Protein AF-A0A7C5B789-F1 (afdb_monomer_lite)

Structure (mmCIF, N/CA/C/O backbone):
data_AF-A0A7C5B789-F1
#
_entry.id   AF-A0A7C5B789-F1
#
loop_
_atom_site.group_PDB
_atom_site.id
_atom_site.type_symbol
_atom_site.label_atom_id
_atom_site.label_alt_id
_atom_site.label_comp_id
_atom_site.label_asym_id
_atom_site.label_entity_id
_atom_site.label_seq_id
_atom_site.pdbx_PDB_ins_code
_atom_site.Cartn_x
_atom_site.Cartn_y
_atom_site.Cartn_z
_atom_site.occupancy
_atom_site.B_iso_or_equiv
_atom_site.auth_seq_id
_atom_site.auth_comp_id
_atom_site.auth_asym_id
_atom_site.auth_atom_id
_atom_site.pdbx_PDB_model_num
ATOM 1 N N . MET A 1 1 ? 22.921 -11.772 -3.053 1.00 61.38 1 MET A N 1
ATOM 2 C CA . MET A 1 1 ? 23.051 -10.801 -4.168 1.00 61.38 1 MET A CA 1
ATOM 3 C C . MET A 1 1 ? 21.713 -10.535 -4.864 1.00 61.38 1 MET A C 1
ATOM 5 O O . MET A 1 1 ? 21.319 -9.379 -4.928 1.00 61.38 1 MET A O 1
ATOM 9 N N . LEU A 1 2 ? 20.979 -11.563 -5.318 1.00 68.38 2 LEU A N 1
ATOM 10 C CA . LEU A 1 2 ? 19.676 -11.411 -5.995 1.00 68.38 2 LEU A CA 1
ATOM 11 C C . LEU A 1 2 ? 18.619 -10.665 -5.156 1.00 68.38 2 LEU A C 1
ATOM 13 O O . LEU A 1 2 ? 17.974 -9.749 -5.650 1.00 68.38 2 LEU A O 1
ATOM 17 N N . GLN A 1 3 ? 18.508 -10.979 -3.865 1.00 65.50 3 GLN A N 1
ATOM 18 C CA . GLN A 1 3 ? 17.549 -10.330 -2.965 1.00 65.50 3 GLN A CA 1
ATOM 19 C C . GLN A 1 3 ? 17.732 -8.806 -2.851 1.00 65.50 3 GLN A C 1
ATOM 21 O O . GLN A 1 3 ? 16.767 -8.057 -2.962 1.00 65.50 3 GLN A O 1
ATOM 26 N N . MET A 1 4 ? 18.972 -8.330 -2.688 1.00 65.81 4 MET A N 1
ATOM 27 C CA . MET A 1 4 ? 19.265 -6.890 -2.650 1.00 65.81 4 MET A CA 1
ATOM 28 C C . MET A 1 4 ? 18.907 -6.201 -3.972 1.00 65.81 4 MET A C 1
ATOM 30 O O . MET A 1 4 ? 18.498 -5.042 -3.978 1.00 65.81 4 MET A O 1
ATOM 34 N N . ARG A 1 5 ? 19.041 -6.915 -5.097 1.00 74.00 5 ARG A N 1
ATOM 35 C CA . ARG A 1 5 ? 18.631 -6.412 -6.413 1.00 74.00 5 ARG A CA 1
ATOM 36 C C . ARG A 1 5 ? 17.110 -6.310 -6.515 1.00 74.00 5 ARG A C 1
ATOM 38 O O . ARG A 1 5 ? 16.633 -5.273 -6.957 1.00 74.00 5 ARG A O 1
ATOM 45 N N . LYS A 1 6 ? 16.364 -7.313 -6.033 1.00 74.94 6 LYS A N 1
ATOM 46 C CA . LYS A 1 6 ? 14.891 -7.287 -5.964 1.00 74.94 6 LYS A CA 1
ATOM 47 C C . LYS A 1 6 ? 14.375 -6.120 -5.102 1.00 74.94 6 LYS A C 1
ATOM 49 O O . LYS A 1 6 ? 13.518 -5.365 -5.543 1.00 74.94 6 LYS A O 1
ATOM 54 N N . GLU A 1 7 ? 14.945 -5.899 -3.915 1.00 76.50 7 GLU A N 1
ATOM 55 C CA . GLU A 1 7 ? 14.575 -4.762 -3.049 1.00 76.50 7 GLU A CA 1
ATOM 56 C C . GLU A 1 7 ? 14.897 -3.398 -3.682 1.00 76.50 7 GLU A C 1
ATOM 58 O O . GLU A 1 7 ? 14.132 -2.443 -3.545 1.00 76.50 7 GLU A O 1
ATOM 63 N N . SER A 1 8 ? 16.037 -3.298 -4.369 1.00 81.62 8 SER A N 1
ATOM 64 C CA . SER A 1 8 ? 16.441 -2.083 -5.081 1.00 81.62 8 SER A CA 1
ATOM 65 C C . SER A 1 8 ? 15.519 -1.792 -6.265 1.00 81.62 8 SER A C 1
ATOM 67 O O . SER A 1 8 ? 15.069 -0.658 -6.412 1.00 81.62 8 SER A O 1
ATOM 69 N N . LEU A 1 9 ? 15.178 -2.818 -7.054 1.00 80.69 9 LEU A N 1
ATOM 70 C CA . LEU A 1 9 ? 14.227 -2.706 -8.158 1.00 80.69 9 LEU A CA 1
ATOM 71 C C . LEU A 1 9 ? 12.847 -2.286 -7.651 1.00 80.69 9 LEU A C 1
ATOM 73 O O . LEU A 1 9 ? 12.239 -1.393 -8.222 1.00 80.69 9 LEU A O 1
ATOM 77 N N . LEU A 1 10 ? 12.376 -2.864 -6.546 1.00 82.50 10 LEU A N 1
ATOM 78 C CA . LEU A 1 10 ? 11.085 -2.497 -5.975 1.00 82.50 10 LEU A CA 1
ATOM 79 C C . LEU A 1 10 ? 11.027 -1.017 -5.576 1.00 82.50 10 LEU A C 1
ATOM 81 O O . LEU A 1 10 ? 10.028 -0.350 -5.826 1.00 82.50 10 LEU A O 1
ATOM 85 N N . LYS A 1 11 ? 12.101 -0.482 -4.983 1.00 83.94 11 LYS A N 1
ATOM 86 C CA . LYS A 1 11 ? 12.193 0.957 -4.691 1.00 83.94 11 LYS A CA 1
ATOM 87 C C . LYS A 1 11 ? 12.130 1.799 -5.963 1.00 83.94 11 LYS A C 1
ATOM 89 O O . LYS A 1 11 ? 11.460 2.825 -5.952 1.00 83.94 11 LYS A O 1
ATOM 94 N N . ASP A 1 12 ? 12.789 1.364 -7.036 1.00 83.88 12 ASP A N 1
ATOM 95 C CA . ASP A 1 12 ? 12.751 2.069 -8.321 1.00 83.88 12 ASP A CA 1
ATOM 96 C C . ASP A 1 12 ? 11.348 2.031 -8.950 1.00 83.88 12 ASP A C 1
ATOM 98 O O . ASP A 1 12 ? 10.879 3.061 -9.423 1.00 83.88 12 ASP A O 1
ATOM 102 N N . VAL A 1 13 ? 10.658 0.884 -8.916 1.00 84.00 13 VAL A N 1
ATOM 103 C CA . VAL A 1 13 ? 9.277 0.733 -9.419 1.00 84.00 13 VAL A CA 1
ATOM 104 C C . VAL A 1 13 ? 8.331 1.672 -8.676 1.00 84.00 13 VAL A C 1
ATOM 106 O O . VAL A 1 13 ? 7.568 2.406 -9.299 1.00 84.00 13 VAL A O 1
ATOM 109 N N . ILE A 1 14 ? 8.421 1.696 -7.345 1.00 86.19 14 ILE A N 1
ATOM 110 C CA . ILE A 1 14 ? 7.603 2.564 -6.495 1.00 86.19 14 ILE A CA 1
ATOM 111 C C . ILE A 1 14 ? 7.894 4.045 -6.775 1.00 86.19 14 ILE A C 1
ATOM 113 O O . ILE A 1 14 ? 6.956 4.828 -6.925 1.00 86.19 14 ILE A O 1
ATOM 117 N N . ASP A 1 15 ? 9.169 4.439 -6.867 1.00 87.12 15 ASP A N 1
ATOM 118 C CA . ASP A 1 15 ? 9.571 5.814 -7.201 1.00 87.12 15 ASP A CA 1
ATOM 119 C C . ASP A 1 15 ? 9.023 6.247 -8.566 1.00 87.12 15 ASP A C 1
ATOM 121 O O . ASP A 1 15 ? 8.396 7.300 -8.666 1.00 87.12 15 ASP A O 1
ATOM 125 N N . VAL A 1 16 ? 9.198 5.420 -9.603 1.00 85.38 16 VAL A N 1
ATOM 126 C CA . VAL A 1 16 ? 8.694 5.713 -10.952 1.00 85.38 16 VAL A CA 1
ATOM 127 C C . VAL A 1 16 ? 7.171 5.817 -10.956 1.00 85.38 16 VAL A C 1
ATOM 129 O O . VAL A 1 16 ? 6.640 6.792 -11.481 1.00 85.38 16 VAL A O 1
ATOM 132 N N . CYS A 1 17 ? 6.467 4.885 -10.309 1.00 84.38 17 CYS A N 1
ATOM 133 C CA . CYS A 1 17 ? 5.011 4.932 -10.191 1.00 84.38 17 CYS A CA 1
ATOM 134 C C . CYS A 1 17 ? 4.535 6.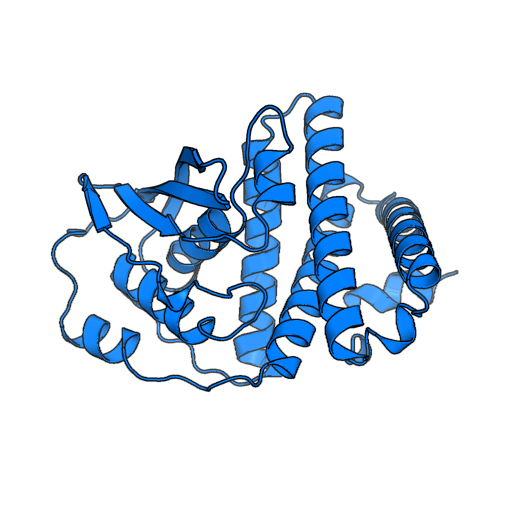233 -9.524 1.00 84.38 17 CYS A C 1
ATOM 136 O O . CYS A 1 17 ? 3.626 6.891 -10.026 1.00 84.38 17 CYS A O 1
ATOM 138 N N . CYS A 1 18 ? 5.158 6.637 -8.413 1.00 86.75 18 CYS A N 1
ATOM 139 C CA . CYS A 1 18 ? 4.774 7.860 -7.708 1.00 86.75 18 CYS A CA 1
ATOM 140 C C . CYS A 1 18 ? 5.083 9.117 -8.536 1.00 86.75 18 CYS A C 1
ATOM 142 O O . CYS A 1 18 ? 4.282 10.048 -8.553 1.00 86.75 18 CYS A O 1
ATOM 144 N N . ARG A 1 19 ? 6.218 9.163 -9.245 1.00 87.00 19 ARG A N 1
ATOM 145 C CA . ARG A 1 19 ? 6.560 10.290 -10.131 1.00 87.00 19 ARG A CA 1
ATOM 146 C C . ARG A 1 19 ? 5.566 10.436 -11.278 1.00 87.00 19 ARG A C 1
ATOM 148 O O . ARG A 1 19 ? 5.053 11.532 -11.461 1.00 87.00 19 ARG A O 1
ATOM 155 N N . LEU A 1 20 ? 5.227 9.340 -11.961 1.00 84.38 20 LEU A N 1
ATOM 156 C CA . LEU A 1 20 ? 4.228 9.343 -13.036 1.00 84.38 20 LEU A CA 1
ATOM 157 C C . LEU A 1 20 ? 2.884 9.894 -12.548 1.00 84.38 20 LEU A C 1
ATOM 159 O O . LEU A 1 20 ? 2.325 10.791 -13.167 1.00 84.38 20 LEU A O 1
ATOM 163 N N . LEU A 1 21 ? 2.396 9.428 -11.395 1.00 84.25 21 LEU A N 1
ATOM 164 C CA . LEU A 1 21 ? 1.138 9.920 -10.821 1.00 84.25 21 LEU A CA 1
ATOM 165 C C . LEU A 1 21 ? 1.181 11.414 -10.483 1.00 84.25 21 LEU A C 1
ATOM 167 O O . LEU A 1 21 ? 0.177 12.103 -10.645 1.00 84.25 21 LEU A O 1
ATOM 171 N N . ASN A 1 22 ? 2.320 11.923 -10.005 1.00 84.81 22 ASN A N 1
ATOM 172 C CA . ASN A 1 22 ? 2.492 13.354 -9.749 1.00 84.81 22 ASN A CA 1
ATOM 173 C C . ASN A 1 22 ? 2.512 14.164 -11.053 1.00 84.81 22 ASN A C 1
ATOM 175 O O . ASN A 1 22 ? 1.800 15.159 -11.154 1.00 84.81 22 ASN A O 1
ATOM 179 N N . GLU A 1 23 ? 3.291 13.735 -12.046 1.00 86.75 23 GLU A N 1
ATOM 180 C CA . GLU A 1 23 ? 3.377 14.401 -13.349 1.00 86.75 23 GLU A CA 1
ATOM 181 C C . GLU A 1 23 ? 2.011 14.467 -14.034 1.00 86.75 23 GLU A C 1
ATOM 183 O O . GLU A 1 23 ? 1.624 15.504 -14.566 1.00 86.75 23 GLU A O 1
ATOM 188 N N . GLU A 1 24 ? 1.245 13.384 -13.976 1.00 84.38 24 GLU A N 1
ATOM 189 C CA . GLU A 1 24 ? -0.090 13.335 -14.560 1.00 84.38 24 GLU A CA 1
ATOM 190 C C . GLU A 1 24 ? -1.119 14.127 -13.762 1.00 84.38 24 GLU A C 1
ATOM 192 O O . GLU A 1 24 ? -1.949 14.806 -14.361 1.00 84.38 24 GLU A O 1
ATOM 197 N N . ALA A 1 25 ? -1.038 14.139 -12.426 1.00 83.56 25 ALA A N 1
ATOM 198 C CA . ALA A 1 25 ? -1.869 15.032 -11.619 1.00 83.56 25 ALA A CA 1
ATOM 199 C C . ALA A 1 25 ? -1.682 16.498 -12.035 1.00 83.56 25 ALA A C 1
ATOM 201 O O . ALA A 1 25 ? -2.661 17.236 -12.159 1.00 83.56 25 ALA A O 1
ATOM 202 N N . MET A 1 26 ? -0.432 16.896 -12.294 1.00 85.56 26 MET A N 1
ATOM 203 C CA . MET A 1 26 ? -0.094 18.237 -12.769 1.00 85.56 26 MET A CA 1
ATOM 204 C C . MET A 1 26 ? -0.613 18.492 -14.188 1.00 85.56 26 MET A C 1
ATOM 206 O O . MET A 1 26 ? -1.242 19.521 -14.418 1.00 85.56 26 MET A O 1
ATOM 210 N N . LYS A 1 27 ? -0.392 17.567 -15.134 1.00 86.00 27 LYS A N 1
ATOM 211 C CA . LYS A 1 27 ? -0.852 17.713 -16.530 1.00 86.00 27 LYS A CA 1
ATOM 212 C C . LYS A 1 27 ? -2.372 17.793 -16.641 1.00 86.00 27 LYS A C 1
ATOM 214 O O . LYS A 1 27 ? -2.888 18.613 -17.393 1.00 86.00 27 LYS A O 1
ATOM 219 N N . LEU A 1 28 ? -3.078 16.940 -15.902 1.00 78.50 28 LEU A N 1
ATOM 220 C CA . LEU A 1 28 ? -4.537 16.854 -15.924 1.00 78.50 28 LEU A CA 1
ATOM 221 C C . LEU A 1 28 ? -5.204 17.918 -15.039 1.00 78.50 28 LEU A C 1
ATOM 223 O O . LEU A 1 28 ? -6.427 18.034 -15.057 1.00 78.50 28 LEU A O 1
ATOM 227 N N . ASN A 1 29 ? -4.424 18.683 -14.264 1.00 81.81 29 ASN A N 1
ATOM 228 C CA . ASN A 1 29 ? -4.914 19.638 -13.270 1.00 81.81 29 ASN A CA 1
ATOM 229 C C . ASN A 1 29 ? -5.966 19.021 -12.322 1.00 81.81 29 ASN A C 1
ATOM 231 O O . ASN A 1 29 ? -6.979 19.636 -11.985 1.00 81.81 29 ASN A O 1
ATOM 235 N N . VAL A 1 30 ? -5.741 17.770 -11.918 1.00 81.50 30 VAL A N 1
ATOM 236 C CA . VAL A 1 30 ? -6.627 17.035 -11.007 1.00 81.50 30 VAL A CA 1
ATOM 237 C C . VAL A 1 30 ? -6.041 17.001 -9.607 1.00 81.50 30 VAL A C 1
ATOM 239 O O . VAL A 1 30 ? -4.827 17.095 -9.410 1.00 81.50 30 VAL A O 1
ATOM 242 N N . ASN A 1 31 ? -6.906 16.813 -8.607 1.00 79.62 31 ASN A N 1
ATOM 243 C CA . ASN A 1 31 ? -6.427 16.589 -7.254 1.00 79.62 31 ASN A CA 1
ATOM 244 C C . ASN A 1 31 ? -5.602 15.298 -7.225 1.00 79.62 31 ASN A C 1
ATOM 246 O O . ASN A 1 31 ? -6.111 14.189 -7.385 1.00 79.62 31 ASN A O 1
ATOM 250 N N . ARG A 1 32 ? -4.308 15.471 -6.992 1.00 81.31 32 ARG A N 1
ATOM 251 C CA . ARG A 1 32 ? -3.330 14.401 -6.923 1.00 81.31 32 ARG A CA 1
ATOM 252 C C . ARG A 1 32 ? -3.711 13.287 -5.944 1.00 81.31 32 ARG A C 1
ATOM 254 O O . ARG A 1 32 ? -3.411 12.123 -6.216 1.00 81.31 32 ARG A O 1
ATOM 261 N N . ASP A 1 33 ? -4.355 13.621 -4.831 1.00 78.94 33 ASP A N 1
ATOM 262 C CA . ASP A 1 33 ? -4.749 12.628 -3.833 1.00 78.94 33 ASP A CA 1
ATOM 263 C C . ASP A 1 33 ? -5.799 11.669 -4.396 1.00 78.94 33 ASP A C 1
ATOM 265 O O . ASP A 1 33 ? -5.772 10.494 -4.058 1.00 78.94 33 ASP A O 1
ATOM 269 N N . ILE A 1 34 ? -6.645 12.110 -5.336 1.00 80.81 34 ILE A N 1
ATOM 270 C CA . ILE A 1 34 ? -7.593 11.232 -6.041 1.00 80.81 34 ILE A CA 1
ATOM 271 C C . ILE A 1 34 ? -6.836 10.195 -6.875 1.00 80.81 34 ILE A C 1
ATOM 273 O O . ILE A 1 34 ? -7.147 9.006 -6.802 1.00 80.81 34 ILE A O 1
ATOM 277 N N . LEU A 1 35 ? -5.816 10.623 -7.630 1.00 81.50 35 LEU A N 1
ATOM 278 C CA . LEU A 1 35 ? -5.004 9.715 -8.447 1.00 81.50 35 LEU A CA 1
ATOM 279 C C . LEU A 1 35 ? -4.212 8.727 -7.586 1.00 81.50 35 LEU A C 1
ATOM 281 O O . LEU A 1 35 ? -4.199 7.533 -7.880 1.00 81.50 35 LEU A O 1
ATOM 285 N N . HIS A 1 36 ? -3.595 9.193 -6.497 1.00 83.44 36 HIS A N 1
ATOM 286 C CA . HIS A 1 36 ? -2.873 8.309 -5.581 1.00 83.44 36 HIS A CA 1
ATOM 287 C C . HIS A 1 36 ? -3.828 7.353 -4.875 1.00 83.44 36 HIS A C 1
ATOM 289 O O . HIS A 1 36 ? -3.549 6.160 -4.830 1.00 83.44 36 HIS A O 1
ATOM 295 N N . LYS A 1 37 ? -4.980 7.840 -4.400 1.00 83.12 37 LYS A N 1
ATOM 296 C CA . LYS A 1 37 ? -6.032 7.007 -3.816 1.00 83.12 37 LYS A CA 1
ATOM 297 C C . LYS A 1 37 ? -6.414 5.895 -4.803 1.00 83.12 37 LYS A C 1
ATOM 299 O O . LYS A 1 37 ? -6.245 4.725 -4.468 1.00 83.12 37 LYS A O 1
ATOM 304 N N . GLY A 1 38 ? -6.808 6.226 -6.033 1.00 82.69 38 GLY A N 1
ATOM 305 C CA . GLY A 1 38 ? -7.162 5.232 -7.055 1.00 82.69 38 GLY A CA 1
ATOM 306 C C . GLY A 1 38 ? -6.046 4.219 -7.349 1.00 82.69 38 GLY A C 1
ATOM 307 O O . GLY A 1 38 ? -6.292 3.016 -7.354 1.00 82.69 38 GLY A O 1
ATOM 308 N N . CYS A 1 39 ? -4.807 4.692 -7.510 1.00 83.81 39 CYS A N 1
ATOM 309 C CA . CYS A 1 39 ? -3.618 3.852 -7.688 1.00 83.81 39 CYS A CA 1
ATOM 310 C C . CYS A 1 39 ? -3.437 2.847 -6.543 1.00 83.81 39 CYS A C 1
ATOM 312 O O . CYS A 1 39 ? -3.387 1.635 -6.761 1.00 83.81 39 CYS A O 1
ATOM 314 N N . PHE A 1 40 ? -3.359 3.348 -5.309 1.00 87.25 40 PHE A N 1
ATOM 315 C CA . PHE A 1 40 ? -3.084 2.516 -4.146 1.00 87.25 40 PHE A CA 1
ATOM 316 C C . PHE A 1 40 ? -4.218 1.535 -3.860 1.00 87.25 40 PHE A C 1
ATOM 318 O O . PHE A 1 40 ? -3.961 0.470 -3.303 1.00 87.25 40 PHE A O 1
ATOM 325 N N . TYR A 1 41 ? -5.444 1.852 -4.280 1.00 86.25 41 TYR A N 1
ATOM 326 C CA . TYR A 1 41 ? -6.562 0.923 -4.196 1.00 86.25 41 TYR A CA 1
ATOM 327 C C . TYR A 1 41 ? -6.366 -0.284 -5.117 1.00 86.25 41 TYR A C 1
ATOM 329 O O . TYR A 1 41 ? -6.550 -1.423 -4.692 1.00 86.25 41 TYR A O 1
ATOM 337 N N . GLU A 1 42 ? -5.944 -0.061 -6.365 1.00 83.69 42 GLU A N 1
ATOM 338 C CA . GLU A 1 42 ? -5.676 -1.154 -7.307 1.00 83.69 42 GLU A CA 1
ATOM 339 C C . GLU A 1 42 ? -4.466 -1.999 -6.892 1.00 83.69 42 GLU A C 1
ATOM 341 O O . GLU A 1 42 ? -4.500 -3.222 -7.037 1.00 83.69 42 GLU A O 1
ATOM 346 N N . ILE A 1 43 ? -3.442 -1.371 -6.303 1.00 85.44 43 ILE A N 1
ATOM 347 C CA . ILE A 1 43 ? -2.316 -2.067 -5.660 1.00 85.44 43 ILE A CA 1
ATOM 348 C C . ILE A 1 43 ? -2.827 -2.939 -4.506 1.00 85.44 43 ILE A C 1
ATOM 350 O O . ILE A 1 43 ? -2.532 -4.130 -4.470 1.00 85.44 43 ILE A O 1
ATOM 354 N N . ALA A 1 44 ? -3.637 -2.394 -3.593 1.00 85.31 44 ALA A N 1
ATOM 355 C CA . ALA A 1 44 ? -4.164 -3.147 -2.453 1.00 85.31 44 ALA A CA 1
ATOM 356 C C . ALA A 1 44 ? -5.050 -4.329 -2.891 1.00 85.31 44 ALA A C 1
ATOM 358 O O . ALA A 1 44 ? -4.938 -5.427 -2.346 1.00 85.31 44 ALA A O 1
ATOM 359 N N . LYS A 1 45 ? -5.878 -4.155 -3.930 1.00 82.44 45 LYS A N 1
ATOM 360 C CA . LYS A 1 45 ? -6.646 -5.257 -4.535 1.00 82.44 45 LYS A CA 1
ATOM 361 C C . LYS A 1 45 ? -5.753 -6.342 -5.129 1.00 82.44 45 LYS A C 1
ATOM 363 O O . LYS A 1 45 ? -6.021 -7.521 -4.921 1.00 82.44 45 LYS A O 1
ATOM 368 N N . ALA A 1 46 ? -4.722 -5.958 -5.882 1.00 81.88 46 ALA A N 1
ATOM 369 C CA . ALA A 1 46 ? -3.791 -6.916 -6.472 1.00 81.88 46 ALA A CA 1
ATOM 370 C C . ALA A 1 46 ? -3.031 -7.688 -5.382 1.00 81.88 46 ALA A C 1
ATOM 372 O O . ALA A 1 46 ? -2.872 -8.902 -5.489 1.00 81.88 46 ALA A O 1
ATOM 373 N N . GLU A 1 47 ? -2.637 -7.011 -4.299 1.00 83.31 47 GLU A N 1
ATOM 374 C CA . GLU A 1 47 ? -2.034 -7.645 -3.123 1.00 83.31 47 GLU A CA 1
ATOM 375 C C . GLU A 1 47 ? -2.960 -8.696 -2.521 1.00 83.31 47 GLU A C 1
ATOM 377 O O . GLU A 1 47 ? -2.552 -9.835 -2.294 1.00 83.31 47 GLU A O 1
ATOM 382 N N . MET A 1 48 ? -4.231 -8.343 -2.360 1.00 80.38 48 MET A N 1
ATOM 383 C CA . MET A 1 48 ? -5.249 -9.243 -1.844 1.00 80.38 48 MET A CA 1
ATOM 384 C C . MET A 1 48 ? -5.517 -10.450 -2.721 1.00 80.38 48 MET A C 1
ATOM 386 O O . MET A 1 48 ? -5.650 -11.574 -2.231 1.00 80.38 48 MET A O 1
ATOM 390 N N . GLU A 1 49 ? -5.560 -10.240 -4.026 1.00 79.25 49 GLU A N 1
ATOM 391 C CA . GLU A 1 49 ? -5.727 -11.323 -4.974 1.00 79.25 49 GLU A CA 1
ATOM 392 C C . GLU A 1 49 ? -4.523 -12.274 -4.963 1.00 79.25 49 GLU A C 1
ATOM 394 O O . GLU A 1 49 ? -4.701 -13.491 -5.005 1.00 79.25 49 GLU A O 1
ATOM 399 N N . MET A 1 50 ? -3.301 -11.750 -4.835 1.00 77.19 50 MET A N 1
ATOM 400 C CA . MET A 1 50 ? -2.100 -12.579 -4.717 1.00 77.19 50 MET A CA 1
ATOM 401 C C . MET A 1 50 ? -2.077 -13.377 -3.412 1.00 77.19 50 MET A C 1
ATOM 403 O O . MET A 1 50 ? -1.793 -14.577 -3.433 1.00 77.19 50 MET A O 1
ATOM 407 N N . LEU A 1 51 ? -2.418 -12.750 -2.286 1.00 76.25 51 LEU A N 1
ATOM 408 C CA . LEU A 1 51 ? -2.482 -13.426 -0.991 1.00 76.25 51 LEU A CA 1
ATOM 409 C C . LEU A 1 51 ? -3.504 -14.574 -1.009 1.00 76.25 51 LEU A C 1
ATOM 411 O O . LEU A 1 51 ? -3.171 -15.699 -0.644 1.00 76.25 51 LEU A O 1
ATOM 415 N N . THR A 1 52 ? -4.715 -14.322 -1.503 1.00 76.56 52 THR A N 1
ATOM 416 C CA . THR A 1 52 ? -5.811 -15.306 -1.478 1.00 76.56 52 THR A CA 1
ATOM 417 C C . THR A 1 52 ? -5.696 -16.366 -2.573 1.00 76.56 52 THR A C 1
ATOM 419 O O . THR A 1 52 ? -5.765 -17.556 -2.285 1.00 76.56 52 THR A O 1
ATOM 422 N N . LYS A 1 53 ? -5.497 -15.974 -3.838 1.00 75.00 53 LYS A N 1
ATOM 423 C CA . LYS A 1 53 ? -5.567 -16.906 -4.979 1.00 75.00 53 LYS A CA 1
ATOM 424 C C . LYS A 1 53 ? -4.251 -17.610 -5.281 1.00 75.00 53 LYS A C 1
ATOM 426 O O . LYS A 1 53 ? -4.267 -18.702 -5.842 1.00 75.00 53 LYS A O 1
ATOM 431 N N . VAL A 1 54 ? -3.115 -16.982 -4.971 1.00 71.38 54 VAL A N 1
ATOM 432 C CA . VAL A 1 54 ? -1.794 -17.546 -5.294 1.00 71.38 54 VAL A CA 1
ATOM 433 C C . VAL A 1 54 ? -1.179 -18.210 -4.074 1.00 71.38 54 VAL A C 1
ATOM 435 O O . VAL A 1 54 ? -0.681 -19.329 -4.173 1.00 71.38 54 VAL A O 1
ATOM 438 N N . LEU A 1 55 ? -1.247 -17.541 -2.926 1.00 70.38 55 LEU A N 1
ATOM 439 C CA . LEU A 1 55 ? -0.637 -18.016 -1.686 1.00 70.38 55 LEU A CA 1
ATOM 440 C C . LEU A 1 55 ? -1.626 -18.755 -0.776 1.00 70.38 55 LEU A C 1
ATOM 442 O O . LEU A 1 55 ? -1.219 -19.270 0.260 1.00 70.38 55 LEU A O 1
ATOM 446 N N . SER A 1 56 ? -2.898 -18.867 -1.185 1.00 74.88 56 SER A N 1
ATOM 447 C CA . SER A 1 56 ? -3.954 -19.584 -0.450 1.00 74.88 56 SER A CA 1
ATOM 448 C C . SER A 1 56 ? -4.101 -19.114 1.002 1.00 74.88 56 SER A C 1
ATOM 450 O O . SER A 1 56 ? -4.387 -19.908 1.897 1.00 74.88 56 SER A O 1
ATOM 452 N N . VAL A 1 57 ? -3.864 -17.822 1.248 1.00 78.12 57 VAL A N 1
ATOM 453 C CA . VAL A 1 57 ? -4.052 -17.204 2.560 1.00 78.12 57 VAL A CA 1
ATOM 454 C C . VAL A 1 57 ? -5.544 -16.980 2.777 1.00 78.12 57 VAL A C 1
ATOM 456 O O . VAL A 1 57 ? -6.186 -16.286 1.988 1.00 78.12 57 VAL A O 1
ATOM 459 N N . ASP A 1 58 ? -6.078 -17.545 3.856 1.00 79.50 58 ASP A N 1
ATOM 460 C CA . ASP A 1 58 ? -7.446 -17.282 4.297 1.00 79.50 58 ASP A CA 1
ATOM 461 C C . ASP A 1 58 ? -7.502 -15.949 5.052 1.00 79.50 58 ASP A C 1
ATOM 463 O O . ASP A 1 58 ? -6.785 -15.756 6.041 1.00 79.50 58 ASP A O 1
ATOM 467 N N . ILE A 1 59 ? -8.313 -15.018 4.548 1.00 80.75 59 ILE A N 1
ATOM 468 C CA . ILE A 1 59 ? -8.413 -13.657 5.072 1.00 80.75 59 ILE A CA 1
ATOM 469 C C . ILE A 1 59 ? -9.799 -13.479 5.693 1.00 80.75 59 ILE A C 1
ATOM 471 O O . ILE A 1 59 ? -10.794 -13.449 4.965 1.00 80.75 59 ILE A O 1
ATOM 475 N N . PRO A 1 60 ? -9.884 -13.357 7.028 1.00 83.94 60 PRO A N 1
ATOM 476 C CA . PRO A 1 60 ? -11.148 -13.205 7.721 1.00 83.94 60 PRO A CA 1
ATOM 477 C C . PRO A 1 60 ? -11.764 -11.831 7.442 1.00 83.94 60 PRO A C 1
ATOM 479 O O . PRO A 1 60 ? -11.064 -10.825 7.309 1.00 83.94 60 PRO A O 1
ATOM 482 N N . ALA A 1 61 ? -13.094 -11.795 7.404 1.00 85.88 61 ALA A N 1
ATOM 483 C CA . ALA A 1 61 ? -13.850 -10.553 7.415 1.00 85.88 61 ALA A CA 1
ATOM 484 C C . ALA A 1 61 ? -13.996 -10.061 8.861 1.00 85.88 61 ALA A C 1
ATOM 486 O O . ALA A 1 61 ? -14.532 -10.766 9.716 1.00 85.88 61 ALA A O 1
ATOM 487 N N . PHE A 1 62 ? -13.533 -8.847 9.122 1.00 90.12 62 PHE A N 1
ATOM 488 C CA . PHE A 1 62 ? -13.715 -8.135 10.380 1.00 90.12 62 PHE A CA 1
ATOM 489 C C . PHE A 1 62 ? -14.946 -7.227 10.295 1.00 90.12 62 PHE A C 1
ATOM 491 O O . PHE A 1 62 ? -15.396 -6.839 9.220 1.00 90.12 62 PHE A O 1
ATOM 498 N N . LYS A 1 63 ? -15.490 -6.834 11.438 1.00 90.88 63 LYS A N 1
ATOM 499 C CA . LYS A 1 63 ? -16.425 -5.712 11.551 1.00 90.88 63 LYS A CA 1
ATOM 500 C C . LYS A 1 63 ? -15.654 -4.445 11.909 1.00 90.88 63 LYS A C 1
ATOM 502 O O . LYS A 1 63 ? -15.964 -3.373 11.402 1.00 90.88 63 LYS A O 1
ATOM 507 N N . HIS A 1 64 ? -14.598 -4.555 12.717 1.00 93.50 64 HIS A N 1
ATOM 508 C CA . HIS A 1 64 ? -13.899 -3.398 13.256 1.00 93.50 64 HIS A CA 1
ATOM 509 C C . HIS A 1 64 ? -12.687 -2.954 12.398 1.00 93.50 64 HIS A C 1
ATOM 511 O O . HIS A 1 64 ? -11.749 -3.735 12.198 1.00 93.50 64 HIS A O 1
ATOM 517 N N . PRO A 1 65 ? -12.592 -1.669 11.988 1.00 93.44 65 PRO A N 1
ATOM 518 C CA . PRO A 1 65 ? -11.467 -1.137 11.201 1.00 93.44 65 PRO A CA 1
ATOM 519 C C . PRO A 1 65 ? -10.083 -1.394 11.814 1.00 93.44 65 PRO A C 1
ATOM 521 O O . PRO A 1 65 ? -9.146 -1.810 11.136 1.00 93.44 65 PRO A O 1
ATOM 524 N N . ILE A 1 66 ? -9.935 -1.187 13.126 1.00 91.88 66 ILE A N 1
ATOM 525 C CA . ILE A 1 66 ? -8.661 -1.440 13.821 1.00 91.88 66 ILE A CA 1
ATOM 526 C C . ILE A 1 66 ? -8.263 -2.921 13.790 1.00 91.88 66 ILE A C 1
ATOM 528 O O . ILE A 1 66 ? -7.068 -3.212 13.709 1.00 91.88 66 ILE A O 1
ATOM 532 N N . ALA A 1 67 ? -9.217 -3.854 13.858 1.00 90.75 67 ALA A N 1
ATOM 533 C CA . ALA A 1 67 ? -8.912 -5.279 13.774 1.00 90.75 67 ALA A CA 1
ATOM 534 C C . ALA A 1 67 ? -8.382 -5.633 12.378 1.00 90.75 67 ALA A C 1
ATOM 536 O O . ALA A 1 67 ? -7.321 -6.247 12.278 1.00 90.75 67 ALA A O 1
ATOM 537 N N . ALA A 1 68 ? -9.017 -5.108 11.325 1.00 90.81 68 ALA A N 1
ATOM 538 C CA . ALA A 1 68 ? -8.533 -5.208 9.949 1.00 90.81 68 ALA A CA 1
ATOM 539 C C . ALA A 1 68 ? -7.115 -4.634 9.769 1.00 90.81 68 ALA A C 1
ATOM 541 O O . ALA A 1 68 ? -6.235 -5.317 9.240 1.00 90.81 68 ALA A O 1
ATOM 542 N N . ILE A 1 69 ? -6.846 -3.422 10.277 1.00 89.44 69 ILE A N 1
ATOM 543 C CA . ILE A 1 69 ? -5.501 -2.816 10.250 1.00 89.44 69 ILE A CA 1
ATOM 544 C C . ILE A 1 69 ? -4.488 -3.708 10.977 1.00 89.44 69 ILE A C 1
ATOM 546 O O . ILE A 1 69 ? -3.388 -3.932 10.471 1.00 89.44 69 ILE A O 1
ATOM 550 N N . LYS A 1 70 ? -4.826 -4.212 12.172 1.00 86.00 70 LYS A N 1
ATOM 551 C CA . LYS A 1 70 ? -3.940 -5.071 12.974 1.00 86.00 70 LYS A CA 1
ATOM 552 C C . LYS A 1 70 ? -3.660 -6.401 12.275 1.00 86.00 70 LYS A C 1
ATOM 554 O O . LYS A 1 70 ? -2.499 -6.808 12.247 1.00 86.00 70 LYS A O 1
ATOM 559 N N . TYR A 1 71 ? -4.680 -7.037 11.702 1.00 84.25 71 TYR A N 1
ATOM 560 C CA . TYR A 1 71 ? -4.543 -8.285 10.956 1.00 84.25 71 TYR A CA 1
ATOM 561 C C . TYR A 1 71 ? -3.672 -8.088 9.719 1.00 84.25 71 TYR A C 1
ATOM 563 O O . TYR A 1 71 ? -2.660 -8.767 9.579 1.00 84.25 71 TYR A O 1
ATOM 571 N N . TYR A 1 72 ? -3.984 -7.095 8.882 1.00 83.81 72 TYR A N 1
ATOM 572 C CA . TYR A 1 72 ? -3.178 -6.770 7.707 1.00 83.81 72 TYR A CA 1
ATOM 573 C C . TYR A 1 72 ? -1.735 -6.457 8.091 1.00 83.81 72 TYR A C 1
ATOM 575 O O . TYR A 1 72 ? -0.788 -6.988 7.514 1.00 83.81 72 TYR A O 1
ATOM 583 N N . ARG A 1 73 ? -1.543 -5.662 9.148 1.00 80.62 73 ARG A N 1
ATOM 584 C CA . ARG A 1 73 ? -0.211 -5.386 9.676 1.00 80.62 73 ARG A CA 1
ATOM 585 C C . ARG A 1 73 ? 0.510 -6.659 10.080 1.00 80.62 73 ARG A C 1
ATOM 587 O O . ARG A 1 73 ? 1.687 -6.769 9.768 1.00 80.62 73 ARG A O 1
ATOM 594 N N . ASN A 1 74 ? -0.151 -7.594 10.754 1.00 76.50 74 ASN A N 1
ATOM 595 C CA . ASN A 1 74 ? 0.441 -8.860 11.180 1.00 76.50 74 ASN A CA 1
ATOM 596 C C . ASN A 1 74 ? 0.688 -9.824 10.009 1.00 76.50 74 ASN A C 1
ATOM 598 O O . ASN A 1 74 ? 1.674 -10.553 10.031 1.00 76.50 74 ASN A O 1
ATOM 602 N N . LEU A 1 75 ? -0.126 -9.785 8.958 1.00 74.31 75 LEU A N 1
ATOM 603 C CA . LEU A 1 75 ? 0.120 -10.521 7.719 1.00 74.31 75 LEU A CA 1
ATOM 604 C C . LEU A 1 75 ? 1.378 -9.994 7.008 1.00 74.31 75 LEU A C 1
ATOM 606 O O . LEU A 1 75 ? 2.242 -10.758 6.569 1.00 74.31 75 LEU A O 1
ATOM 610 N N . MET A 1 76 ? 1.529 -8.667 6.978 1.00 71.69 76 MET A N 1
ATOM 611 C CA . MET A 1 76 ? 2.639 -7.987 6.310 1.00 71.69 76 MET A CA 1
ATOM 612 C C . MET A 1 76 ? 3.871 -7.793 7.209 1.00 71.69 76 MET A C 1
ATOM 614 O O . MET A 1 76 ? 4.955 -7.468 6.713 1.00 71.69 76 MET A O 1
ATOM 618 N N . ILE A 1 77 ? 3.768 -8.043 8.522 1.00 58.09 77 ILE A N 1
ATOM 619 C CA . ILE A 1 77 ? 4.885 -7.979 9.471 1.00 58.09 77 ILE A CA 1
ATOM 620 C C . ILE A 1 77 ? 5.957 -8.973 8.993 1.00 58.09 77 ILE A C 1
ATOM 622 O O . ILE A 1 77 ? 5.690 -10.138 8.693 1.00 58.09 77 ILE A O 1
ATOM 626 N N . LYS A 1 78 ? 7.201 -8.510 8.858 1.00 48.72 78 LYS A N 1
ATOM 627 C CA . LYS A 1 78 ? 8.345 -9.230 8.247 1.00 48.72 78 LYS A CA 1
ATOM 628 C C . LYS A 1 78 ? 8.427 -9.204 6.707 1.00 48.72 78 LYS A C 1
ATOM 630 O O . LYS A 1 78 ? 9.374 -9.774 6.175 1.00 48.72 78 LYS A O 1
ATOM 635 N N . ALA A 1 79 ? 7.514 -8.563 5.972 1.00 53.25 79 ALA A N 1
ATOM 636 C CA . ALA A 1 79 ? 7.775 -8.171 4.579 1.00 53.25 79 ALA A CA 1
ATOM 637 C C . ALA A 1 79 ? 8.731 -6.982 4.581 1.00 53.25 79 ALA A C 1
ATOM 639 O O . ALA A 1 79 ? 8.460 -5.999 5.253 1.00 53.25 79 ALA A O 1
ATOM 640 N N . ASN A 1 80 ? 9.854 -7.044 3.862 1.00 48.50 80 ASN A N 1
ATOM 641 C CA . ASN A 1 80 ? 10.862 -5.970 3.895 1.00 48.50 80 ASN A CA 1
ATOM 642 C C . ASN A 1 80 ? 10.325 -4.596 3.473 1.00 48.50 80 ASN A C 1
ATOM 644 O O . ASN A 1 80 ? 10.769 -3.574 3.984 1.00 48.50 80 ASN A O 1
ATOM 648 N N . VAL A 1 81 ? 9.356 -4.567 2.560 1.00 50.47 81 VAL A N 1
ATOM 649 C CA . VAL A 1 81 ? 8.621 -3.355 2.146 1.00 50.47 81 VAL A CA 1
ATOM 650 C C . VAL A 1 81 ? 7.948 -2.698 3.354 1.00 50.47 81 VAL A C 1
ATOM 652 O O . VAL A 1 81 ? 7.983 -1.491 3.611 1.00 50.47 81 VAL A O 1
ATOM 655 N N . TYR A 1 82 ? 7.417 -3.559 4.194 1.00 51.59 82 TYR A N 1
ATOM 656 C CA . TYR A 1 82 ? 6.738 -3.243 5.422 1.00 51.59 82 TYR A CA 1
ATOM 657 C C . TYR A 1 82 ? 7.660 -3.483 6.626 1.00 51.59 82 TYR A C 1
ATOM 659 O O . TYR A 1 82 ? 7.187 -3.730 7.731 1.00 51.59 82 TYR A O 1
ATOM 667 N N . ALA A 1 83 ? 8.990 -3.399 6.452 1.00 50.12 83 ALA A N 1
ATOM 668 C CA . ALA A 1 83 ? 9.928 -3.478 7.569 1.00 50.12 83 ALA A CA 1
ATOM 669 C C . ALA A 1 83 ? 9.555 -2.412 8.612 1.00 50.12 83 ALA A C 1
ATOM 671 O O . ALA A 1 83 ? 9.218 -1.276 8.258 1.00 50.12 83 ALA A O 1
ATOM 672 N N . SER A 1 84 ? 9.535 -2.806 9.884 1.00 54.25 84 SER A N 1
ATOM 673 C CA . SER A 1 84 ? 9.010 -2.005 11.001 1.00 54.25 84 SER A CA 1
ATOM 674 C C . SER A 1 84 ? 7.502 -1.709 10.968 1.00 54.25 84 SER A C 1
ATOM 676 O O . SER A 1 84 ? 7.018 -0.981 11.827 1.00 54.25 84 SER A O 1
ATOM 678 N N . MET A 1 85 ? 6.698 -2.330 10.086 1.00 55.28 85 MET A N 1
ATOM 679 C CA . MET A 1 85 ? 5.233 -2.320 10.257 1.00 55.28 85 MET A CA 1
ATOM 680 C C . MET A 1 85 ? 4.807 -2.965 11.572 1.00 55.28 85 MET A C 1
ATOM 682 O O . MET A 1 85 ? 3.781 -2.592 12.116 1.00 55.28 85 MET A O 1
ATOM 686 N N . GLY A 1 86 ? 5.609 -3.869 12.133 1.00 51.97 86 GLY A N 1
ATOM 687 C CA . GLY A 1 86 ? 5.356 -4.430 13.461 1.00 51.97 86 GLY A CA 1
ATOM 688 C C . GLY A 1 86 ? 5.388 -3.425 14.603 1.00 51.97 86 GLY A C 1
ATOM 689 O O . GLY A 1 86 ? 4.810 -3.672 15.656 1.00 51.97 86 GLY A O 1
ATOM 690 N N . GLU A 1 87 ? 6.027 -2.282 14.379 1.00 60.31 87 GLU A N 1
ATOM 691 C CA . GLU A 1 87 ? 6.125 -1.188 15.341 1.00 60.31 87 GLU A CA 1
ATOM 692 C C . GLU A 1 87 ? 4.948 -0.208 15.201 1.00 60.31 87 GLU A C 1
ATOM 694 O O . GLU A 1 87 ? 4.781 0.686 16.029 1.00 60.31 87 GLU A O 1
ATOM 699 N N . VAL A 1 88 ? 4.107 -0.389 14.176 1.00 70.38 88 VAL A N 1
ATOM 700 C CA . VAL A 1 88 ? 2.942 0.453 13.911 1.00 70.38 88 VAL A CA 1
ATOM 701 C C . VAL A 1 88 ? 1.804 0.044 14.825 1.00 70.38 88 VAL A C 1
ATOM 703 O O . VAL A 1 88 ? 1.265 -1.056 14.704 1.00 70.38 88 VAL A O 1
ATOM 706 N N . LYS A 1 89 ? 1.392 0.933 15.723 1.00 76.44 89 LYS A N 1
ATOM 707 C CA . LYS A 1 89 ? 0.207 0.738 16.560 1.00 76.44 89 LYS A CA 1
ATOM 708 C C . LYS A 1 89 ? -0.861 1.744 16.127 1.00 76.44 89 LYS A C 1
ATOM 710 O O . LYS A 1 89 ? -0.604 2.936 16.270 1.00 76.44 89 LYS A O 1
ATOM 715 N N . PRO A 1 90 ? -2.005 1.295 15.573 1.00 87.94 90 PRO A N 1
ATOM 716 C CA . PRO A 1 90 ? -3.124 2.195 15.337 1.00 87.94 90 PRO A CA 1
ATOM 717 C C . PRO A 1 90 ? -3.668 2.682 16.682 1.00 87.94 90 PRO A C 1
ATOM 719 O O . PRO A 1 90 ? -3.831 1.879 17.606 1.00 87.94 90 PRO A O 1
ATOM 722 N N . GLN A 1 91 ? -3.937 3.978 16.779 1.00 90.38 91 GLN A N 1
ATOM 723 C CA . GLN A 1 91 ? -4.512 4.628 17.950 1.00 90.38 91 GLN A CA 1
ATOM 724 C C . GLN A 1 91 ? -5.749 5.418 17.523 1.00 90.38 91 GLN A C 1
ATOM 726 O O . GLN A 1 91 ? -5.690 6.181 16.565 1.00 90.38 91 GLN A O 1
ATOM 731 N N . VAL A 1 92 ? -6.861 5.248 18.234 1.00 92.19 92 VAL A N 1
ATOM 732 C CA . VAL A 1 92 ? -8.042 6.102 18.048 1.00 92.19 92 VAL A CA 1
ATOM 733 C C . VAL A 1 92 ? -7.733 7.475 18.619 1.00 92.19 92 VAL A C 1
ATOM 735 O O . VAL A 1 92 ? -7.230 7.574 19.740 1.00 92.19 92 VAL A O 1
ATOM 738 N N . ILE A 1 93 ? -8.003 8.519 17.842 1.00 93.62 93 ILE A N 1
ATOM 739 C CA . ILE A 1 93 ? -7.832 9.907 18.294 1.00 93.62 93 ILE A CA 1
ATOM 740 C C . ILE A 1 93 ? -9.127 10.718 18.209 1.00 93.62 93 ILE A C 1
ATOM 742 O O . ILE A 1 93 ? -9.239 11.753 18.860 1.00 93.62 93 ILE A O 1
ATOM 746 N N . SER A 1 94 ? -10.113 10.243 17.446 1.00 91.56 94 SER A N 1
ATOM 747 C CA . SER A 1 94 ? -11.463 10.800 17.400 1.00 91.56 94 SER A CA 1
ATOM 748 C C . SER A 1 94 ? -12.458 9.744 16.903 1.00 91.56 94 SER A C 1
ATOM 750 O O . SER A 1 94 ? -12.072 8.622 16.566 1.00 91.56 94 SER A O 1
ATOM 752 N N . LYS A 1 95 ? -13.749 10.102 16.830 1.00 89.25 95 LYS A N 1
ATOM 753 C CA . LYS A 1 95 ? -14.845 9.203 16.421 1.00 89.25 95 LYS A CA 1
ATOM 754 C C . LYS A 1 95 ? -14.589 8.492 15.085 1.00 89.25 95 LYS A C 1
ATOM 756 O O . LYS A 1 95 ? -15.057 7.377 14.889 1.00 89.25 95 LYS A O 1
ATOM 761 N N . ASN A 1 96 ? -13.906 9.150 14.156 1.00 93.38 96 ASN A N 1
ATOM 762 C CA . ASN A 1 96 ? -13.710 8.687 12.786 1.00 93.38 96 ASN A CA 1
ATOM 763 C C . ASN A 1 96 ? -12.236 8.703 12.362 1.00 93.38 96 ASN A C 1
ATOM 765 O O . ASN A 1 96 ? -11.948 8.607 11.169 1.00 93.38 96 ASN A O 1
ATOM 769 N N . GLU A 1 97 ? -11.302 8.840 13.304 1.00 96.06 97 GLU A N 1
ATOM 770 C CA . GLU A 1 97 ? -9.887 9.001 12.982 1.00 96.06 97 GLU A CA 1
ATOM 771 C C . GLU A 1 97 ? -8.997 8.031 13.743 1.00 96.06 97 GLU A C 1
ATOM 773 O O . GLU A 1 97 ? -9.055 7.885 14.969 1.00 96.06 97 GLU A O 1
ATOM 778 N N . ILE A 1 98 ? -8.122 7.395 12.968 1.00 95.44 98 ILE A N 1
ATOM 779 C CA . ILE A 1 98 ? -7.132 6.444 13.448 1.00 95.44 98 ILE A CA 1
ATOM 780 C C . ILE A 1 98 ? -5.753 7.008 13.120 1.00 95.44 98 ILE A C 1
ATOM 782 O O . ILE A 1 98 ? -5.359 7.105 11.955 1.00 95.44 98 ILE A O 1
ATOM 786 N N . GLU A 1 99 ? -4.999 7.353 14.156 1.00 94.44 99 GLU A N 1
ATOM 787 C CA . GLU A 1 99 ? -3.598 7.723 14.040 1.00 94.44 99 GLU A CA 1
ATOM 788 C C . GLU A 1 99 ? -2.731 6.478 13.850 1.00 94.44 99 GLU A C 1
ATOM 790 O O . GLU A 1 99 ? -2.882 5.454 14.523 1.00 94.44 99 GLU A O 1
ATOM 795 N N . ILE A 1 100 ? -1.779 6.585 12.931 1.00 90.12 100 ILE A N 1
ATOM 796 C CA . ILE A 1 100 ? -0.813 5.552 12.600 1.00 90.12 100 ILE A CA 1
ATOM 797 C C . ILE A 1 100 ? 0.578 6.183 12.663 1.00 90.12 100 ILE A C 1
ATOM 799 O O . ILE A 1 100 ? 0.905 7.112 11.923 1.00 90.12 100 ILE A O 1
ATOM 803 N N . ARG A 1 101 ? 1.431 5.639 13.536 1.00 87.62 101 ARG A N 1
ATOM 804 C CA . ARG A 1 101 ? 2.840 6.035 13.649 1.00 87.62 101 ARG A CA 1
ATOM 805 C C . ARG A 1 101 ? 3.740 4.943 13.104 1.00 87.62 101 ARG A C 1
ATOM 807 O O . ARG A 1 101 ? 3.602 3.777 13.464 1.00 87.62 101 ARG A O 1
ATOM 814 N N . THR A 1 102 ? 4.680 5.326 12.253 1.00 81.38 102 THR A N 1
ATOM 815 C CA . THR A 1 102 ? 5.697 4.440 11.686 1.00 81.38 102 THR A CA 1
ATOM 816 C C . THR A 1 102 ? 7.083 4.988 12.013 1.00 81.38 102 THR A C 1
ATOM 818 O O . THR A 1 102 ? 7.335 6.189 11.898 1.00 81.38 102 THR A O 1
ATOM 821 N N . TRP A 1 103 ? 7.995 4.100 12.395 1.00 79.00 103 TRP A N 1
ATOM 822 C CA . TRP A 1 103 ? 9.384 4.441 12.689 1.00 79.00 103 TRP A CA 1
ATOM 823 C C . TRP A 1 103 ? 10.276 4.019 11.521 1.00 79.00 103 TRP A C 1
ATOM 825 O O . TRP A 1 103 ? 10.069 2.949 10.943 1.00 79.00 103 TRP A O 1
ATOM 835 N N . LYS A 1 104 ? 11.248 4.867 11.156 1.00 78.38 104 LYS A N 1
ATOM 836 C CA . LYS A 1 104 ? 12.265 4.593 10.117 1.00 78.38 104 LYS A CA 1
ATOM 837 C C . LYS A 1 104 ? 11.692 3.964 8.832 1.00 78.38 104 LYS A C 1
ATOM 839 O O . LYS A 1 104 ? 12.142 2.914 8.367 1.00 78.38 104 LYS A O 1
ATOM 844 N N . CYS A 1 105 ? 10.679 4.600 8.246 1.00 77.38 105 CYS A N 1
ATOM 845 C CA . CYS A 1 105 ? 9.997 4.103 7.056 1.00 77.38 105 CYS A CA 1
ATOM 846 C C . CYS A 1 105 ? 10.974 3.924 5.881 1.00 77.38 105 CYS A C 1
ATOM 848 O O . CYS A 1 105 ? 11.613 4.873 5.422 1.00 77.38 105 CYS A O 1
ATOM 850 N N . SER A 1 106 ? 11.045 2.709 5.327 1.00 74.44 106 SER A N 1
ATOM 851 C CA . SER A 1 106 ? 11.972 2.364 4.235 1.00 74.44 106 SER A CA 1
ATOM 852 C C . SER A 1 106 ? 11.719 3.129 2.932 1.00 7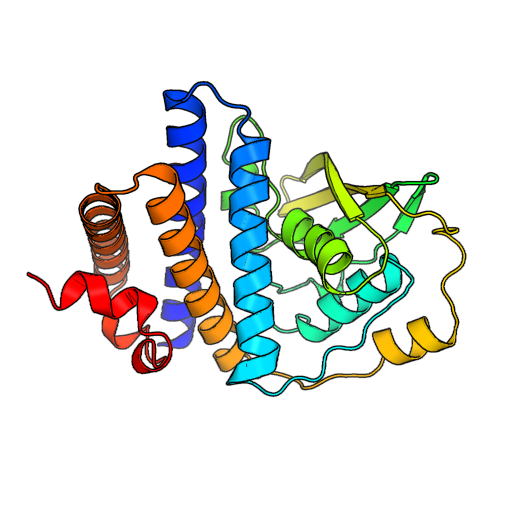4.44 106 SER A C 1
ATOM 854 O O . SER A 1 106 ? 12.599 3.178 2.070 1.00 74.44 106 SER A O 1
ATOM 856 N N . TYR A 1 107 ? 10.537 3.736 2.807 1.00 79.69 107 TYR A N 1
ATOM 857 C CA . TYR A 1 107 ? 10.109 4.534 1.661 1.00 79.69 107 TYR A CA 1
ATOM 858 C C . TYR A 1 107 ? 10.035 6.029 1.969 1.00 79.69 107 TYR A C 1
ATOM 860 O O . TYR A 1 107 ? 9.581 6.783 1.119 1.00 79.69 107 TYR A O 1
ATOM 868 N N . HIS A 1 108 ? 10.528 6.481 3.130 1.00 84.94 108 HIS A N 1
ATOM 869 C CA . HIS A 1 108 ? 10.533 7.897 3.517 1.00 84.94 108 HIS A CA 1
ATOM 870 C C . HIS A 1 108 ? 11.058 8.810 2.400 1.00 84.94 108 HIS A C 1
ATOM 872 O O . HIS A 1 108 ? 10.397 9.770 2.026 1.00 84.94 108 HIS A O 1
ATOM 878 N N . LYS A 1 109 ? 12.204 8.457 1.799 1.00 85.25 109 LYS A N 1
ATOM 879 C CA . LYS A 1 109 ? 12.816 9.245 0.716 1.00 85.25 109 LYS A CA 1
ATOM 880 C C . LYS A 1 109 ? 11.943 9.359 -0.536 1.00 85.25 109 LYS A C 1
ATOM 882 O O . LYS A 1 109 ? 12.133 10.297 -1.288 1.00 85.25 109 LYS A O 1
ATOM 887 N N . ILE A 1 110 ? 11.031 8.415 -0.770 1.00 85.62 110 ILE A N 1
ATOM 888 C CA . ILE A 1 110 ? 10.094 8.468 -1.898 1.00 85.62 110 ILE A CA 1
ATOM 889 C C . ILE A 1 110 ? 8.821 9.209 -1.485 1.00 85.62 110 ILE A C 1
ATOM 891 O O . ILE A 1 110 ? 8.337 10.058 -2.216 1.00 85.62 110 ILE A O 1
ATOM 895 N N . CYS A 1 111 ? 8.303 8.922 -0.296 1.00 87.12 111 CYS A N 1
ATOM 896 C CA . CYS A 1 111 ? 7.086 9.507 0.255 1.00 87.12 111 CYS A CA 1
ATOM 897 C C . CYS A 1 111 ? 7.184 11.024 0.511 1.00 87.12 111 CYS A C 1
ATOM 899 O O . CYS A 1 111 ? 6.224 11.756 0.271 1.00 87.12 111 CYS A O 1
ATOM 901 N N . ALA A 1 112 ? 8.342 11.491 0.986 1.00 87.81 112 ALA A N 1
ATOM 902 C CA . ALA A 1 112 ? 8.566 12.868 1.427 1.00 87.81 112 ALA A CA 1
ATOM 903 C C . ALA A 1 112 ? 9.213 13.780 0.366 1.00 87.81 112 ALA A C 1
ATOM 905 O O . ALA A 1 112 ? 9.364 14.969 0.614 1.00 87.81 112 ALA A O 1
ATOM 906 N N . GLN A 1 113 ? 9.615 13.257 -0.803 1.00 86.69 113 GLN A N 1
ATOM 907 C CA . GLN A 1 113 ? 10.328 14.059 -1.819 1.00 86.69 113 GLN A CA 1
ATOM 908 C C . GLN A 1 113 ? 9.429 15.029 -2.602 1.00 86.69 113 GLN A C 1
ATOM 910 O O . GLN A 1 113 ? 9.936 15.840 -3.371 1.00 86.69 113 GLN A O 1
ATOM 915 N N . PHE A 1 114 ? 8.108 14.910 -2.467 1.00 81.88 114 PHE A N 1
ATOM 916 C CA . PHE A 1 114 ? 7.139 15.693 -3.230 1.00 81.88 114 PHE A CA 1
ATOM 917 C C . PHE A 1 114 ? 6.664 16.908 -2.428 1.00 81.88 114 PHE A C 1
ATOM 919 O O . PHE A 1 114 ? 6.524 16.818 -1.211 1.00 81.88 114 PHE A O 1
ATOM 926 N N . GLU A 1 115 ? 6.346 18.009 -3.120 1.00 80.88 115 GLU A N 1
ATOM 927 C CA . GLU A 1 115 ? 5.858 19.263 -2.511 1.00 80.88 115 GLU A CA 1
ATOM 928 C C . GLU A 1 115 ? 4.693 19.025 -1.543 1.00 80.88 115 GLU A C 1
ATOM 930 O O . GLU A 1 115 ? 4.668 19.545 -0.432 1.00 80.88 115 GLU A O 1
ATOM 935 N N . LYS A 1 116 ? 3.757 18.165 -1.946 1.00 81.94 116 LYS A N 1
ATOM 936 C CA . LYS A 1 116 ? 2.777 17.573 -1.042 1.00 81.94 116 LYS A CA 1
ATOM 937 C C . LYS A 1 116 ? 3.228 16.132 -0.752 1.00 81.94 116 LYS A C 1
ATOM 939 O O . LYS A 1 116 ? 3.304 15.332 -1.678 1.00 81.94 116 LYS A O 1
ATOM 944 N N . PRO A 1 117 ? 3.544 15.720 0.472 1.00 87.81 117 PRO A N 1
ATOM 945 C CA . PRO A 1 117 ? 3.984 14.343 0.702 1.00 87.81 117 PRO A CA 1
ATOM 946 C C . PRO A 1 117 ? 2.871 13.304 0.462 1.00 87.81 117 PRO A C 1
ATOM 948 O O . PRO A 1 117 ? 1.690 13.645 0.430 1.00 87.81 117 PRO A O 1
ATOM 951 N N . ILE A 1 118 ? 3.238 12.033 0.277 1.00 87.12 118 ILE A N 1
ATOM 952 C CA . ILE A 1 118 ? 2.306 10.889 0.203 1.00 87.12 118 ILE A CA 1
ATOM 953 C C . ILE A 1 118 ? 2.788 9.782 1.137 1.00 87.12 118 ILE A C 1
ATOM 955 O O . ILE A 1 118 ? 3.988 9.635 1.329 1.00 87.12 118 ILE A O 1
ATOM 959 N N . CYS A 1 119 ? 1.898 8.957 1.695 1.00 87.62 119 CYS A N 1
ATOM 960 C CA . CYS A 1 119 ? 2.317 7.816 2.513 1.00 87.62 119 CYS A CA 1
ATOM 961 C C . CYS A 1 119 ? 1.750 6.498 1.992 1.00 87.62 119 CYS A C 1
ATOM 963 O O . CYS A 1 119 ? 0.610 6.146 2.280 1.00 87.62 119 CYS A O 1
ATOM 965 N N . ILE A 1 120 ? 2.592 5.729 1.294 1.00 84.75 120 ILE A N 1
ATOM 966 C CA . ILE A 1 120 ? 2.265 4.391 0.769 1.00 84.75 120 ILE A CA 1
ATOM 967 C C . ILE A 1 120 ? 1.682 3.487 1.864 1.00 84.75 120 ILE A C 1
ATOM 969 O O . ILE A 1 120 ? 0.671 2.825 1.656 1.00 84.75 120 ILE A O 1
ATOM 973 N N . ARG A 1 121 ? 2.299 3.481 3.054 1.00 82.00 121 ARG A N 1
ATOM 974 C CA . ARG A 1 121 ? 1.843 2.661 4.189 1.00 82.00 121 ARG A CA 1
ATOM 975 C C . ARG A 1 121 ? 0.509 3.139 4.751 1.00 82.00 121 ARG A C 1
ATOM 977 O O . ARG A 1 121 ? -0.295 2.307 5.147 1.00 82.00 121 ARG A O 1
ATOM 984 N N . GLY A 1 122 ? 0.284 4.453 4.781 1.00 87.56 122 GLY A N 1
ATOM 985 C CA . GLY A 1 122 ? -0.994 5.032 5.196 1.00 87.56 122 GLY A CA 1
ATOM 986 C C . GLY A 1 122 ? -2.127 4.570 4.294 1.00 87.56 122 GLY A C 1
ATOM 987 O O . GLY A 1 122 ? -3.127 4.067 4.794 1.00 87.56 122 GLY A O 1
ATOM 988 N N . TYR A 1 123 ? -1.914 4.632 2.976 1.00 89.50 123 TYR A N 1
ATOM 989 C CA . TYR A 1 123 ? -2.865 4.118 1.995 1.00 89.50 123 TYR A CA 1
ATOM 990 C C . TYR A 1 123 ? -3.064 2.605 2.112 1.00 89.50 123 TYR A C 1
ATOM 992 O O . TYR A 1 123 ? -4.203 2.163 2.159 1.00 89.50 123 TYR A O 1
ATOM 1000 N N . ALA A 1 124 ? -1.996 1.811 2.225 1.00 86.81 124 ALA A N 1
ATOM 1001 C CA . ALA A 1 124 ? -2.112 0.359 2.389 1.00 86.81 124 ALA A CA 1
ATOM 1002 C C . ALA A 1 124 ? -2.929 -0.022 3.641 1.00 86.81 124 ALA A C 1
ATOM 1004 O O . ALA A 1 124 ? -3.837 -0.845 3.571 1.00 86.81 124 ALA A O 1
ATOM 1005 N N . LEU A 1 125 ? -2.663 0.631 4.779 1.00 88.69 125 LEU A N 1
ATOM 1006 C CA . LEU A 1 125 ? -3.415 0.418 6.021 1.00 88.69 125 LEU A CA 1
ATOM 1007 C C . LEU A 1 125 ? -4.843 0.965 5.947 1.00 88.69 125 LEU A C 1
ATOM 1009 O O . LEU A 1 125 ? -5.742 0.375 6.532 1.00 88.69 125 LEU A O 1
ATOM 1013 N N . GLY A 1 126 ? -5.059 2.069 5.232 1.00 92.50 126 GLY A N 1
ATOM 1014 C CA . GLY A 1 126 ? -6.393 2.583 4.934 1.00 92.50 126 GLY A CA 1
ATOM 1015 C C . GLY A 1 126 ? -7.196 1.569 4.126 1.00 92.50 126 GLY A C 1
ATOM 1016 O O . GLY A 1 126 ? -8.298 1.209 4.515 1.00 92.50 126 GLY A O 1
ATOM 1017 N N . TYR A 1 127 ? -6.616 1.006 3.070 1.00 93.25 127 TYR A N 1
ATOM 1018 C CA . TYR A 1 127 ? -7.298 0.014 2.242 1.00 93.25 127 TYR A CA 1
ATOM 1019 C C . TYR A 1 127 ? -7.510 -1.334 2.908 1.00 93.25 127 TYR A C 1
ATOM 1021 O O . TYR A 1 127 ? -8.454 -2.028 2.549 1.00 93.25 127 TYR A O 1
ATOM 1029 N N . ALA A 1 128 ? -6.723 -1.686 3.922 1.00 90.25 128 ALA A N 1
ATOM 1030 C CA . ALA A 1 128 ? -7.058 -2.821 4.773 1.00 90.25 128 ALA A CA 1
ATOM 1031 C C . ALA A 1 128 ? -8.446 -2.662 5.425 1.00 90.25 128 ALA A C 1
ATOM 1033 O O . ALA A 1 128 ? -9.146 -3.651 5.612 1.00 90.25 128 ALA A O 1
ATOM 1034 N N . ILE A 1 129 ? -8.872 -1.430 5.729 1.00 93.44 129 ILE A N 1
ATOM 1035 C CA . ILE A 1 129 ? -10.212 -1.146 6.258 1.00 93.44 129 ILE A CA 1
ATOM 1036 C C . ILE A 1 129 ? -11.267 -1.457 5.196 1.00 93.44 129 ILE A C 1
ATOM 1038 O O . ILE A 1 129 ? -12.166 -2.249 5.464 1.00 93.44 129 ILE A O 1
ATOM 1042 N N . ASP A 1 130 ? -11.111 -0.892 3.993 1.00 93.06 130 ASP A N 1
ATOM 1043 C CA . ASP A 1 130 ? -12.045 -1.097 2.874 1.00 93.06 130 ASP A CA 1
ATOM 1044 C C . ASP A 1 130 ? -12.175 -2.575 2.487 1.00 93.06 130 ASP A C 1
ATOM 1046 O O . ASP A 1 130 ? -13.226 -3.012 2.024 1.00 93.06 130 ASP A O 1
ATOM 1050 N N . LEU A 1 131 ? -11.081 -3.330 2.604 1.00 88.94 131 LEU A N 1
ATOM 1051 C CA . LEU A 1 131 ? -10.999 -4.693 2.091 1.00 88.94 131 LEU A CA 1
ATOM 1052 C C . LEU A 1 131 ? -11.331 -5.753 3.146 1.00 88.94 131 LEU A C 1
ATOM 1054 O O . LEU A 1 131 ? -11.819 -6.815 2.765 1.00 88.94 131 LEU A O 1
ATOM 1058 N N . PHE A 1 132 ? -11.067 -5.505 4.437 1.00 88.62 132 PHE A N 1
ATOM 1059 C CA . PHE A 1 132 ? -11.243 -6.519 5.493 1.00 88.62 132 PHE A CA 1
ATOM 1060 C C . PHE A 1 132 ? -12.246 -6.137 6.565 1.00 88.62 132 PHE A C 1
ATOM 1062 O O . PHE A 1 132 ? -12.443 -6.941 7.465 1.00 88.62 132 PHE A O 1
ATOM 1069 N N . SER A 1 133 ? -12.854 -4.951 6.531 1.00 92.50 133 SER A N 1
ATOM 1070 C CA . SER A 1 133 ? -13.840 -4.554 7.540 1.00 92.50 133 SER A CA 1
ATOM 1071 C C . SER A 1 133 ? -15.132 -4.008 6.947 1.00 92.50 133 SER A C 1
ATOM 1073 O O . SER A 1 133 ? -15.227 -3.787 5.744 1.00 92.50 133 SER A O 1
ATOM 1075 N N . SER A 1 134 ? -16.123 -3.741 7.802 1.00 91.56 134 SER A N 1
ATOM 1076 C CA . SER A 1 134 ? -17.326 -2.999 7.412 1.00 91.56 134 SER A CA 1
ATOM 1077 C C . SER A 1 134 ? -17.136 -1.476 7.411 1.00 91.56 134 SER A C 1
ATOM 1079 O O . SER A 1 134 ? -18.090 -0.748 7.154 1.00 91.56 134 SER A O 1
ATOM 1081 N N . GLY A 1 135 ? -15.943 -0.979 7.753 1.00 93.50 135 GLY A N 1
ATOM 1082 C CA . GLY A 1 135 ? -15.608 0.437 7.639 1.00 93.50 135 GLY A CA 1
ATOM 1083 C C . GLY A 1 135 ? -15.171 0.815 6.227 1.00 93.50 135 GLY A C 1
ATOM 1084 O O . GLY A 1 135 ? -14.843 -0.038 5.406 1.00 93.50 135 GLY A O 1
ATOM 1085 N N . LYS A 1 136 ? -15.109 2.121 5.970 1.00 95.00 136 LYS A N 1
ATOM 1086 C CA . LYS A 1 136 ? -14.685 2.679 4.686 1.00 95.00 136 LYS A CA 1
ATOM 1087 C C . LYS A 1 136 ? -13.603 3.734 4.869 1.00 95.00 136 LYS A C 1
ATOM 1089 O O . LYS A 1 136 ? -13.763 4.686 5.630 1.00 95.00 136 LYS A O 1
ATOM 1094 N N . PHE A 1 137 ? -12.505 3.602 4.142 1.00 95.00 137 PHE A N 1
ATOM 1095 C CA . PHE A 1 137 ? -11.396 4.541 4.148 1.00 95.00 137 PHE A CA 1
ATOM 1096 C C . PHE A 1 137 ? -11.691 5.772 3.280 1.00 95.00 137 PHE A C 1
ATOM 1098 O O . PHE A 1 137 ? -11.842 5.729 2.050 1.00 95.00 137 PHE A O 1
ATOM 1105 N N . ILE A 1 138 ? -11.744 6.930 3.936 1.00 94.00 138 ILE A N 1
ATOM 1106 C CA . ILE A 1 138 ? -12.037 8.208 3.288 1.00 94.00 138 ILE A CA 1
ATOM 1107 C C . ILE A 1 138 ? -10.755 8.843 2.751 1.00 94.00 138 ILE A C 1
ATOM 1109 O O . ILE A 1 138 ? -10.723 9.246 1.586 1.00 94.00 138 ILE A O 1
ATOM 1113 N N . GLY A 1 139 ? -9.683 8.862 3.540 1.00 91.69 139 GLY A N 1
ATOM 1114 C CA . GLY A 1 139 ? -8.403 9.435 3.133 1.00 91.69 139 GLY A CA 1
ATOM 1115 C C . GLY A 1 139 ? -7.450 9.646 4.304 1.00 91.69 139 GLY A C 1
ATOM 1116 O O . GLY A 1 139 ? -7.735 9.241 5.429 1.00 91.69 139 GLY A O 1
ATOM 1117 N N . ILE A 1 140 ? -6.318 10.287 4.019 1.00 92.06 140 ILE A N 1
ATOM 1118 C CA . ILE A 1 140 ? -5.342 10.717 5.025 1.00 92.06 140 ILE A CA 1
ATOM 1119 C C . ILE A 1 140 ? -5.587 12.206 5.291 1.00 92.06 140 ILE A C 1
ATOM 1121 O O . ILE A 1 140 ? -5.394 13.010 4.379 1.00 92.06 140 ILE A O 1
ATOM 1125 N N . SER A 1 141 ? -6.039 12.569 6.494 1.00 92.06 141 SER A N 1
ATOM 1126 C CA . SER A 1 141 ? -6.329 13.965 6.866 1.00 92.06 141 SER A CA 1
ATOM 1127 C C . SER A 1 141 ? -5.077 14.729 7.295 1.00 92.06 141 SER A C 1
ATOM 1129 O O . SER A 1 141 ? -4.933 15.909 6.983 1.00 92.06 141 SER A O 1
ATOM 1131 N N . GLU A 1 142 ? -4.138 14.045 7.947 1.00 93.50 142 GLU A N 1
ATOM 1132 C CA . GLU A 1 142 ? -2.862 14.609 8.387 1.00 93.50 142 GLU A CA 1
ATOM 1133 C C . GLU A 1 142 ? -1.708 13.686 7.998 1.00 93.50 142 GLU A C 1
ATOM 1135 O O . GLU A 1 142 ? -1.809 12.461 8.117 1.00 93.50 142 GLU A O 1
ATOM 1140 N N . LEU A 1 143 ? -0.592 14.272 7.556 1.00 92.69 143 LEU A N 1
ATOM 1141 C CA . LEU A 1 143 ? 0.625 13.545 7.217 1.00 92.69 143 LEU A CA 1
ATOM 1142 C C . LEU A 1 143 ? 1.866 14.370 7.551 1.00 92.69 143 LEU A C 1
ATOM 1144 O O . LEU A 1 143 ? 2.095 15.433 6.981 1.00 92.69 143 LEU A O 1
ATOM 1148 N N . GLU A 1 144 ? 2.705 13.818 8.419 1.00 92.06 144 GLU A N 1
ATOM 1149 C CA . GLU A 1 144 ? 3.964 14.419 8.841 1.00 92.06 144 GLU A CA 1
ATOM 1150 C C . GLU A 1 144 ? 5.110 13.420 8.684 1.00 92.06 144 GLU A C 1
ATOM 1152 O O . GLU A 1 144 ? 4.992 12.233 9.014 1.00 92.06 144 GLU A O 1
ATOM 1157 N N . PHE A 1 145 ? 6.247 13.923 8.209 1.00 90.69 145 PHE A N 1
ATOM 1158 C CA . PHE A 1 145 ? 7.498 13.184 8.112 1.00 90.69 145 PHE A CA 1
ATOM 1159 C C . PHE A 1 145 ? 8.568 13.860 8.964 1.00 90.69 145 PHE A C 1
ATOM 1161 O O . PHE A 1 145 ? 8.718 15.079 8.918 1.00 90.69 145 PHE A O 1
ATOM 1168 N N . SER A 1 146 ? 9.325 13.067 9.724 1.00 88.50 146 SER A N 1
ATOM 1169 C CA . SER A 1 146 ? 10.467 13.565 10.494 1.00 88.50 146 SER A CA 1
ATOM 1170 C C . SER A 1 146 ? 11.783 13.369 9.727 1.00 88.50 146 SER A C 1
ATOM 1172 O O . SER A 1 146 ? 11.895 12.421 8.940 1.00 88.50 146 SER A O 1
ATOM 1174 N N . PRO A 1 147 ? 12.819 14.196 9.976 1.00 85.62 147 PRO A N 1
ATOM 1175 C CA . PRO A 1 147 ? 14.138 14.037 9.353 1.00 85.62 147 PRO A CA 1
ATOM 1176 C C . PRO A 1 147 ? 14.770 12.652 9.568 1.00 85.62 147 PRO A C 1
ATOM 1178 O O . PRO A 1 147 ? 15.498 12.150 8.712 1.00 85.62 147 PRO A O 1
ATOM 1181 N N . GLU A 1 148 ? 14.458 11.998 10.688 1.00 85.75 148 GLU A N 1
ATOM 1182 C CA . GLU A 1 148 ? 14.934 10.660 11.058 1.00 85.75 148 GLU A CA 1
ATOM 1183 C C . GLU A 1 148 ? 14.228 9.532 10.281 1.00 85.75 148 GLU A C 1
ATOM 1185 O O . GLU A 1 148 ? 14.531 8.350 10.469 1.00 85.75 148 GLU A O 1
ATOM 1190 N N . GLY A 1 149 ? 13.288 9.882 9.399 1.00 82.88 149 GLY A N 1
ATOM 1191 C CA . GLY A 1 149 ? 12.520 8.947 8.590 1.00 82.88 149 GLY A CA 1
ATOM 1192 C C . GLY A 1 149 ? 11.299 8.371 9.300 1.00 82.88 149 GLY A C 1
ATOM 1193 O O . GLY A 1 149 ? 10.796 7.326 8.879 1.00 82.88 149 GLY A O 1
ATOM 1194 N N . ASN A 1 150 ? 10.820 9.010 10.369 1.00 86.12 150 ASN A N 1
ATOM 1195 C CA . ASN A 1 150 ? 9.556 8.635 11.000 1.00 86.12 150 ASN A CA 1
ATOM 1196 C C . ASN A 1 150 ? 8.387 9.255 10.233 1.00 86.12 150 ASN A C 1
ATOM 1198 O O . ASN A 1 150 ? 8.539 10.270 9.554 1.00 86.12 150 ASN A O 1
ATOM 1202 N N . CYS A 1 151 ? 7.215 8.640 10.337 1.00 88.38 151 CYS A N 1
ATOM 1203 C CA . CYS A 1 151 ? 5.994 9.173 9.753 1.00 88.38 151 CYS A CA 1
ATOM 1204 C C . CYS A 1 151 ? 4.829 9.023 10.722 1.00 88.38 151 CYS A C 1
ATOM 1206 O O . CYS A 1 151 ? 4.602 7.936 11.261 1.00 88.38 151 CYS A O 1
ATOM 1208 N N . ARG A 1 152 ? 4.099 10.121 10.908 1.00 91.69 152 ARG A N 1
ATOM 1209 C CA . ARG A 1 152 ? 2.802 10.182 11.577 1.00 91.69 152 ARG A CA 1
ATOM 1210 C C . ARG A 1 152 ? 1.756 10.464 10.506 1.00 91.69 152 ARG A C 1
ATOM 1212 O O . ARG A 1 152 ? 1.956 11.346 9.675 1.00 91.69 152 ARG A O 1
ATOM 1219 N N . LEU A 1 153 ? 0.664 9.712 10.514 1.00 92.94 153 LEU A N 1
ATOM 1220 C CA . LEU A 1 153 ? -0.471 9.964 9.635 1.00 92.94 153 LEU A CA 1
ATOM 1221 C C . LEU A 1 153 ? -1.789 9.693 10.353 1.00 92.94 153 LEU A C 1
ATOM 1223 O O . LEU A 1 153 ? -1.836 8.863 11.263 1.00 92.94 153 LEU A O 1
ATOM 1227 N N . VAL A 1 154 ? -2.846 10.363 9.912 1.00 95.25 154 VAL A N 1
ATOM 1228 C CA . VAL A 1 154 ? -4.207 10.179 10.422 1.00 95.25 154 VAL A CA 1
ATOM 1229 C C . VAL A 1 154 ? -5.100 9.704 9.284 1.00 95.25 154 VAL A C 1
ATOM 1231 O O . VAL A 1 154 ? -5.269 10.407 8.290 1.00 95.25 154 VAL A O 1
ATOM 1234 N N . ASN A 1 155 ? -5.655 8.500 9.421 1.00 94.88 155 ASN A N 1
ATOM 1235 C CA . ASN A 1 155 ? -6.644 7.964 8.493 1.00 94.88 155 ASN A CA 1
ATOM 1236 C C . ASN A 1 155 ? -8.048 8.360 8.952 1.00 94.88 155 ASN A C 1
ATOM 1238 O O . ASN A 1 155 ? -8.440 8.037 10.073 1.00 94.88 155 ASN A O 1
ATOM 1242 N N . THR A 1 156 ? -8.820 8.977 8.059 1.00 95.69 156 THR A N 1
ATOM 1243 C CA . THR A 1 156 ? -10.252 9.221 8.248 1.00 95.69 156 THR A CA 1
ATOM 1244 C C . THR A 1 156 ? -11.054 8.027 7.740 1.00 95.69 156 THR A C 1
ATOM 1246 O O . THR A 1 156 ? -10.848 7.550 6.618 1.00 95.69 156 THR A O 1
ATOM 1249 N N . VAL A 1 157 ? -11.985 7.556 8.563 1.00 95.69 157 VAL A N 1
ATOM 1250 C CA . VAL A 1 157 ? -12.746 6.324 8.355 1.00 95.69 157 VAL A CA 1
ATOM 1251 C C . VAL A 1 157 ? -14.226 6.580 8.591 1.00 95.69 157 VAL A C 1
ATOM 1253 O O . VAL A 1 157 ? -14.613 7.155 9.599 1.00 95.69 157 VAL A O 1
ATOM 1256 N N . GLU A 1 158 ? -15.072 6.119 7.684 1.00 96.19 158 GLU A N 1
ATOM 1257 C CA . GLU A 1 158 ? -16.512 6.040 7.906 1.00 96.19 158 GLU A CA 1
ATOM 1258 C C . GLU A 1 158 ? -16.832 4.668 8.513 1.00 96.19 158 GLU A C 1
ATOM 1260 O O . GLU A 1 158 ? -16.525 3.630 7.926 1.00 96.19 158 GLU A O 1
ATOM 1265 N N . TYR A 1 159 ? -17.379 4.665 9.728 1.00 95.12 159 TYR A N 1
ATOM 1266 C CA . TYR A 1 159 ? -17.723 3.464 10.485 1.00 95.12 159 TYR A CA 1
ATOM 1267 C C . TYR A 1 159 ? -18.917 3.769 11.394 1.00 95.12 159 TYR A C 1
ATOM 1269 O O . TYR A 1 159 ? -18.928 4.786 12.086 1.00 95.12 159 TYR A O 1
ATOM 1277 N N . GLU A 1 160 ? -19.936 2.909 11.364 1.00 91.19 160 GLU A N 1
ATOM 1278 C CA . GLU A 1 160 ? -21.168 3.101 12.145 1.00 91.19 160 GLU A CA 1
ATOM 1279 C C . GLU A 1 160 ? -21.002 2.729 13.626 1.00 91.19 160 GLU A C 1
ATOM 1281 O O . GLU A 1 160 ? -21.762 3.205 14.470 1.00 91.19 160 GLU A O 1
ATOM 1286 N N . GLY A 1 161 ? -20.020 1.879 13.943 1.00 89.31 161 GLY A N 1
ATOM 1287 C CA . GLY A 1 161 ? -19.729 1.442 15.305 1.00 89.31 161 GLY A CA 1
ATOM 1288 C C . GLY A 1 161 ? -18.803 2.386 16.076 1.00 89.31 161 GLY A C 1
ATOM 1289 O O . GLY A 1 161 ? -18.452 3.476 15.629 1.00 89.31 161 GLY A O 1
ATOM 1290 N N . ASP A 1 162 ? -18.382 1.932 17.254 1.00 90.94 162 ASP A N 1
ATOM 1291 C CA . ASP A 1 162 ? -17.421 2.629 18.110 1.00 90.94 162 ASP A CA 1
ATOM 1292 C C . ASP A 1 162 ? -15.994 2.143 17.822 1.00 90.94 162 ASP A C 1
ATOM 1294 O O . ASP A 1 162 ? -15.728 0.948 17.929 1.00 90.94 162 ASP A O 1
ATOM 1298 N N . LEU A 1 163 ? -15.091 3.057 17.444 1.00 90.56 163 LEU A N 1
ATOM 1299 C CA . LEU A 1 163 ? -13.686 2.735 17.171 1.00 90.56 163 LEU A CA 1
ATOM 1300 C C . LEU A 1 163 ? -12.898 2.355 18.433 1.00 90.56 163 LEU A C 1
ATOM 1302 O O . LEU A 1 163 ? -11.859 1.697 18.321 1.00 90.56 163 LEU A O 1
ATOM 1306 N N . GLU A 1 164 ? -13.339 2.792 19.615 1.00 88.06 164 GLU A N 1
ATOM 1307 C CA . GLU A 1 164 ? -12.654 2.504 20.879 1.00 88.06 164 GLU A CA 1
ATOM 1308 C C . GLU A 1 164 ? -12.944 1.084 21.378 1.00 88.06 164 GLU A C 1
ATOM 1310 O O . GLU A 1 164 ? -12.111 0.486 22.068 1.00 88.06 164 GLU A O 1
ATOM 1315 N N . ASN A 1 165 ? -14.085 0.512 20.985 1.00 89.19 165 ASN A N 1
ATOM 1316 C CA . ASN A 1 165 ? -14.546 -0.787 21.453 1.00 89.19 165 ASN A CA 1
ATOM 1317 C C . ASN A 1 165 ? -14.374 -1.883 20.390 1.00 89.19 165 ASN A C 1
ATOM 1319 O O . ASN A 1 165 ? -15.279 -2.194 19.611 1.00 89.19 165 ASN A O 1
ATOM 1323 N N . ILE A 1 166 ? -13.191 -2.499 20.384 1.00 87.31 166 ILE A N 1
ATOM 1324 C CA . ILE A 1 166 ? -12.871 -3.615 19.489 1.00 87.31 166 ILE A CA 1
ATOM 1325 C C . ILE A 1 166 ? -13.413 -4.925 20.089 1.00 87.31 166 ILE A C 1
ATOM 1327 O O . ILE A 1 166 ? -13.027 -5.258 21.212 1.00 87.31 166 ILE A O 1
ATOM 1331 N N . PRO A 1 167 ? -14.215 -5.716 19.350 1.00 87.00 167 PRO A N 1
ATOM 1332 C CA . PRO A 1 167 ? -14.668 -7.029 19.808 1.00 87.00 167 PRO A CA 1
ATOM 1333 C C . PRO A 1 167 ? -13.503 -7.969 20.180 1.00 87.00 167 PRO A C 1
ATOM 1335 O O . PRO A 1 167 ? -12.505 -8.052 19.458 1.00 87.00 167 PRO A O 1
ATOM 1338 N N . GLU A 1 168 ? -13.608 -8.684 21.307 1.00 85.19 168 GLU A N 1
ATOM 1339 C CA . GLU A 1 168 ? -12.533 -9.552 21.831 1.00 85.19 168 GLU A CA 1
ATOM 1340 C C . GLU A 1 168 ? -12.163 -10.711 20.887 1.00 85.19 168 GLU A C 1
ATOM 1342 O O . GLU A 1 168 ? -10.991 -11.096 20.776 1.00 85.19 168 GLU A O 1
ATOM 1347 N N . ASP A 1 169 ? -13.147 -11.254 20.173 1.00 86.06 169 ASP A N 1
ATOM 1348 C CA . ASP A 1 169 ? -12.960 -12.284 19.152 1.00 86.06 169 ASP A CA 1
ATOM 1349 C C . ASP A 1 169 ? -12.132 -11.753 17.973 1.00 86.06 169 ASP A C 1
ATOM 1351 O O . ASP A 1 169 ? -11.184 -12.408 17.532 1.00 86.06 169 ASP A O 1
ATOM 1355 N N . GLU A 1 170 ? -12.393 -10.522 17.532 1.00 85.19 170 GLU A N 1
ATOM 1356 C CA . GLU A 1 170 ? -11.616 -9.869 16.476 1.00 85.19 170 GLU A CA 1
ATOM 1357 C C . GLU A 1 170 ? -10.196 -9.509 16.916 1.00 85.19 170 GLU A C 1
ATOM 1359 O O . GLU A 1 170 ? -9.262 -9.617 16.118 1.00 85.19 170 GLU A O 1
ATOM 1364 N N . ILE A 1 171 ? -9.994 -9.137 18.186 1.00 80.25 171 ILE A N 1
ATOM 1365 C CA . ILE A 1 171 ? -8.646 -8.968 18.752 1.00 80.25 171 ILE A CA 1
ATOM 1366 C C . ILE A 1 171 ? -7.881 -10.289 18.659 1.00 80.25 171 ILE A C 1
ATOM 1368 O O . ILE A 1 171 ? -6.732 -10.305 18.215 1.00 80.25 171 ILE A O 1
ATOM 1372 N N . THR A 1 172 ? -8.518 -11.392 19.051 1.00 81.44 172 THR A N 1
ATOM 1373 C CA . THR A 1 172 ? -7.904 -12.723 19.039 1.00 81.44 172 THR A CA 1
ATOM 1374 C C . THR A 1 172 ? -7.502 -13.124 17.622 1.00 81.44 172 THR A C 1
ATOM 1376 O O . THR A 1 172 ? -6.344 -13.473 17.397 1.00 81.44 172 THR A O 1
ATOM 1379 N N . ILE A 1 173 ? -8.411 -12.998 16.650 1.00 78.62 173 ILE A N 1
ATOM 1380 C CA . ILE A 1 173 ? -8.149 -13.315 15.238 1.00 78.62 173 ILE A CA 1
ATOM 1381 C C . ILE A 1 173 ? -7.044 -12.417 14.674 1.00 78.62 173 ILE A C 1
ATOM 1383 O O . ILE A 1 173 ? -6.109 -12.905 14.042 1.00 78.62 173 ILE A O 1
ATOM 1387 N N . ALA A 1 174 ? -7.098 -11.109 14.939 1.00 70.25 174 ALA A N 1
ATOM 1388 C CA . ALA A 1 174 ? -6.096 -10.175 14.439 1.00 70.25 174 ALA A CA 1
ATOM 1389 C C . ALA A 1 174 ? -4.691 -10.470 14.984 1.00 70.25 174 ALA A C 1
ATOM 1391 O O . ALA A 1 174 ? -3.704 -10.151 14.322 1.00 70.25 174 ALA A O 1
ATOM 1392 N N . LEU A 1 175 ? -4.584 -11.054 16.183 1.00 70.00 175 LEU A N 1
ATOM 1393 C CA . LEU A 1 175 ? -3.320 -11.406 16.835 1.00 70.00 175 LEU A CA 1
ATOM 1394 C C . LEU A 1 175 ? -2.832 -12.826 16.526 1.00 70.00 175 LEU A C 1
ATOM 1396 O O . LEU A 1 175 ? -1.670 -13.125 16.813 1.00 70.00 175 LEU A O 1
ATOM 1400 N N . GLN A 1 176 ? -3.665 -13.691 15.943 1.00 69.38 176 GLN A N 1
ATOM 1401 C CA . GLN A 1 176 ? -3.211 -15.003 15.499 1.00 69.38 176 GLN A CA 1
ATOM 1402 C C . GLN A 1 176 ? -2.147 -14.834 14.411 1.00 69.38 176 GLN A C 1
ATOM 1404 O O . GLN A 1 176 ? -2.304 -14.078 13.451 1.00 69.38 176 GLN A O 1
ATOM 1409 N N . ASN A 1 177 ? -1.021 -15.529 14.581 1.00 58.12 177 ASN A N 1
ATOM 1410 C CA . ASN A 1 177 ? 0.032 -15.551 13.576 1.00 58.12 177 ASN A CA 1
ATOM 1411 C C . ASN A 1 177 ? -0.503 -16.293 12.347 1.00 58.12 177 ASN A C 1
ATOM 1413 O O . ASN A 1 177 ? -0.528 -17.522 12.331 1.00 58.12 177 ASN A O 1
ATOM 1417 N N . GLY A 1 178 ? -0.949 -15.539 11.342 1.00 58.47 178 GLY A N 1
ATOM 1418 C CA . GLY A 1 178 ? -1.324 -16.080 10.041 1.00 58.47 178 GLY A CA 1
ATOM 1419 C C . GLY A 1 178 ? -0.142 -16.725 9.3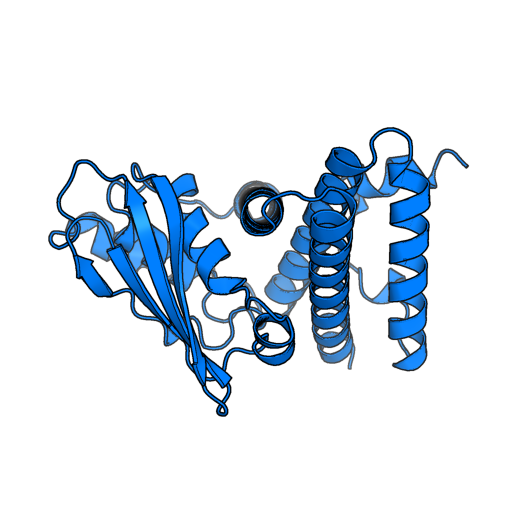11 1.00 58.47 178 GLY A C 1
ATOM 1420 O O . GLY A 1 178 ? 0.978 -16.811 9.824 1.00 58.47 178 GLY A O 1
ATOM 1421 N N . HIS A 1 179 ? -0.392 -17.167 8.078 1.00 60.75 179 HIS A N 1
ATOM 1422 C CA . HIS A 1 179 ? 0.626 -17.746 7.205 1.00 60.75 179 HIS A CA 1
ATOM 1423 C C . HIS A 1 179 ? 1.848 -16.814 7.082 1.00 60.75 179 HIS A C 1
ATOM 1425 O O . HIS A 1 179 ? 1.753 -15.686 6.594 1.00 60.75 179 HIS A O 1
ATOM 1431 N N . VAL A 1 180 ? 3.016 -17.269 7.548 1.00 65.69 180 VAL A N 1
ATOM 1432 C CA . VAL A 1 180 ? 4.231 -16.445 7.569 1.00 65.69 180 VAL A CA 1
ATOM 1433 C C . VAL A 1 180 ? 4.976 -16.606 6.252 1.00 65.69 180 VAL A C 1
ATOM 1435 O O . VAL A 1 180 ? 5.791 -17.512 6.106 1.00 65.69 180 VAL A O 1
ATOM 1438 N N . LEU A 1 181 ? 4.761 -15.670 5.327 1.00 67.31 181 LEU A N 1
ATOM 1439 C CA . LEU A 1 181 ? 5.581 -15.583 4.118 1.00 67.31 181 LEU A CA 1
ATOM 1440 C C . LEU A 1 181 ? 7.056 -15.373 4.475 1.00 67.31 181 LEU A C 1
ATOM 1442 O O . LEU A 1 181 ? 7.391 -14.592 5.385 1.00 67.31 181 LEU A O 1
ATOM 1446 N N . THR A 1 182 ? 7.934 -16.023 3.720 1.00 72.06 182 THR A N 1
ATOM 1447 C CA . THR A 1 182 ? 9.380 -15.819 3.748 1.00 72.06 182 THR A CA 1
ATOM 1448 C C . THR A 1 182 ? 9.751 -14.427 3.235 1.00 72.06 182 THR A C 1
ATOM 1450 O O . THR A 1 182 ? 8.995 -13.738 2.545 1.00 72.06 182 THR A O 1
ATOM 1453 N N . LYS A 1 183 ? 10.967 -13.987 3.568 1.00 70.81 183 LYS A N 1
ATOM 1454 C CA . LYS A 1 183 ? 11.499 -12.686 3.141 1.00 70.81 183 LYS A CA 1
ATOM 1455 C C . LYS A 1 183 ? 11.547 -12.547 1.610 1.00 70.81 183 LYS A C 1
ATOM 1457 O O . LYS A 1 183 ? 11.386 -11.440 1.105 1.00 70.81 183 LYS A O 1
ATOM 1462 N N . GLU A 1 184 ? 11.784 -13.641 0.887 1.00 72.06 184 GLU A N 1
ATOM 1463 C CA . GLU A 1 184 ? 11.812 -13.657 -0.579 1.00 72.06 184 GLU A CA 1
ATOM 1464 C C . GLU A 1 184 ? 10.405 -13.581 -1.179 1.00 72.06 184 GLU A C 1
ATOM 1466 O O . GLU A 1 184 ? 10.153 -12.672 -1.967 1.00 72.06 184 GLU A O 1
ATOM 1471 N N . GLU A 1 185 ? 9.470 -14.420 -0.719 1.00 72.31 185 GLU A N 1
ATOM 1472 C CA . GLU A 1 185 ? 8.067 -14.396 -1.169 1.00 72.31 185 GLU A CA 1
ATOM 1473 C C . GLU A 1 185 ? 7.435 -13.016 -0.997 1.00 72.31 185 GLU A C 1
ATOM 1475 O O . GLU A 1 185 ? 6.672 -12.566 -1.842 1.00 72.31 185 GLU A O 1
ATOM 1480 N N . LYS A 1 186 ? 7.798 -12.303 0.070 1.00 73.50 186 LYS A N 1
ATOM 1481 C CA . LYS A 1 186 ? 7.315 -10.945 0.333 1.00 73.50 186 LYS A CA 1
ATOM 1482 C C . LYS A 1 186 ? 7.827 -9.913 -0.659 1.00 73.50 186 LYS A C 1
ATOM 1484 O O . LYS A 1 186 ? 7.074 -9.018 -1.037 1.00 73.50 186 LYS A O 1
ATOM 1489 N N . ILE A 1 187 ? 9.097 -9.998 -1.054 1.00 74.31 187 ILE A N 1
ATOM 1490 C CA . ILE A 1 187 ? 9.646 -9.086 -2.063 1.00 74.31 187 ILE A CA 1
ATOM 1491 C C . ILE A 1 187 ? 9.045 -9.412 -3.430 1.00 74.31 187 ILE A C 1
ATOM 1493 O O . ILE A 1 187 ? 8.676 -8.492 -4.151 1.00 74.31 187 ILE A O 1
ATOM 1497 N N . ASP A 1 188 ? 8.914 -10.696 -3.755 1.00 73.69 188 ASP A N 1
ATOM 1498 C CA . ASP A 1 188 ? 8.366 -11.144 -5.034 1.00 73.69 188 ASP A CA 1
ATOM 1499 C C . ASP A 1 188 ? 6.887 -10.790 -5.175 1.00 73.69 188 ASP A C 1
ATOM 1501 O O . ASP A 1 188 ? 6.492 -10.227 -6.195 1.00 73.69 188 ASP A O 1
ATOM 1505 N N . LEU A 1 189 ? 6.096 -11.015 -4.122 1.00 76.94 189 LEU A N 1
ATOM 1506 C CA . LEU A 1 189 ? 4.715 -10.552 -4.042 1.00 76.94 189 LEU A CA 1
ATOM 1507 C C . LEU A 1 189 ? 4.650 -9.038 -4.222 1.00 76.94 189 LEU A C 1
ATOM 1509 O O . LEU A 1 189 ? 3.927 -8.562 -5.086 1.00 76.94 189 LEU A O 1
ATOM 1513 N N . SER A 1 190 ? 5.452 -8.274 -3.478 1.00 79.25 190 SER A N 1
ATOM 1514 C CA . SER A 1 190 ? 5.414 -6.811 -3.570 1.00 79.25 190 SER A CA 1
ATOM 1515 C C . SER A 1 190 ? 5.800 -6.308 -4.962 1.00 79.25 190 SER A C 1
ATOM 1517 O O . SER A 1 190 ? 5.155 -5.408 -5.483 1.00 79.25 190 SER A O 1
ATOM 1519 N N . LEU A 1 191 ? 6.823 -6.890 -5.592 1.00 78.56 191 LEU A N 1
ATOM 1520 C CA . LEU A 1 191 ? 7.179 -6.569 -6.973 1.00 78.56 191 LEU A CA 1
ATOM 1521 C C . LEU A 1 191 ? 6.012 -6.865 -7.918 1.00 78.56 191 LEU A C 1
ATOM 1523 O O . LEU A 1 191 ? 5.615 -5.977 -8.667 1.00 78.56 191 LEU A O 1
ATOM 1527 N N . GLY A 1 192 ? 5.430 -8.065 -7.847 1.00 76.00 192 GLY A N 1
ATOM 1528 C CA . GLY A 1 192 ? 4.294 -8.454 -8.685 1.00 76.00 192 GLY A CA 1
ATOM 1529 C C . GLY A 1 192 ? 3.105 -7.503 -8.541 1.00 76.00 192 GLY A C 1
ATOM 1530 O O . GLY A 1 192 ? 2.622 -6.966 -9.535 1.00 76.00 192 GLY A O 1
ATOM 1531 N N . VAL A 1 193 ? 2.695 -7.223 -7.304 1.00 81.38 193 VAL A N 1
ATOM 1532 C CA . VAL A 1 193 ? 1.587 -6.312 -6.982 1.00 81.38 193 VAL A CA 1
ATOM 1533 C C . VAL A 1 193 ? 1.822 -4.915 -7.544 1.00 81.38 193 VAL A C 1
ATOM 1535 O O . VAL A 1 193 ? 0.919 -4.329 -8.134 1.00 81.38 193 VAL A O 1
ATOM 1538 N N . TRP A 1 194 ? 3.029 -4.373 -7.381 1.00 83.38 194 TRP A N 1
ATOM 1539 C CA . TRP A 1 194 ? 3.345 -3.031 -7.858 1.00 83.38 194 TRP A CA 1
ATOM 1540 C C . TRP A 1 194 ? 3.423 -2.947 -9.382 1.00 83.38 194 TRP A C 1
ATOM 1542 O O . TRP A 1 194 ? 2.985 -1.945 -9.939 1.00 83.38 194 TRP A O 1
ATOM 1552 N N . PHE A 1 195 ? 3.912 -3.985 -10.066 1.00 78.69 195 PHE A N 1
ATOM 1553 C CA . PHE A 1 195 ? 3.870 -4.044 -11.531 1.00 78.69 195 PHE A CA 1
ATOM 1554 C C . PHE A 1 195 ? 2.432 -4.145 -12.058 1.00 78.69 195 PHE A C 1
ATOM 1556 O O . PHE A 1 195 ? 2.073 -3.387 -12.954 1.00 78.69 195 PHE A O 1
ATOM 1563 N N . VAL A 1 196 ? 1.593 -5.002 -11.463 1.00 76.19 196 VAL A N 1
ATOM 1564 C CA . VAL A 1 196 ? 0.165 -5.117 -11.822 1.00 76.19 196 VAL A CA 1
ATOM 1565 C C . VAL A 1 196 ? -0.583 -3.812 -11.539 1.00 76.19 196 VAL A C 1
ATOM 1567 O O . VAL A 1 196 ? -1.381 -3.356 -12.355 1.00 76.19 196 VAL A O 1
ATOM 1570 N N . GLY A 1 197 ? -0.323 -3.184 -10.390 1.00 77.62 197 GLY A N 1
ATOM 1571 C CA . GLY A 1 197 ? -0.907 -1.893 -10.040 1.00 77.62 197 GLY A CA 1
ATOM 1572 C C . GLY A 1 197 ? -0.510 -0.804 -11.035 1.00 77.62 197 GLY A C 1
ATOM 1573 O O . GLY A 1 197 ? -1.378 -0.116 -11.566 1.00 77.62 197 GLY A O 1
ATOM 1574 N N . LEU A 1 198 ? 0.785 -0.693 -11.343 1.00 78.19 198 LEU A N 1
ATOM 1575 C CA . LEU A 1 198 ? 1.321 0.253 -12.324 1.00 78.19 198 LEU A CA 1
ATOM 1576 C C . LEU A 1 198 ? 0.702 0.064 -13.713 1.00 78.19 198 LEU A C 1
ATOM 1578 O O . LEU A 1 198 ? 0.320 1.042 -14.348 1.00 78.19 198 LEU A O 1
ATOM 1582 N N . GLU A 1 199 ? 0.563 -1.179 -14.165 1.00 77.06 199 GLU A N 1
ATOM 1583 C CA . GLU A 1 199 ? -0.085 -1.505 -15.434 1.00 77.06 199 GLU A CA 1
ATOM 1584 C C . GLU A 1 199 ? -1.540 -1.029 -15.465 1.00 77.06 199 GLU A C 1
ATOM 1586 O O . GLU A 1 199 ? -1.931 -0.303 -16.378 1.00 77.06 199 GLU A O 1
ATOM 1591 N N . LYS A 1 200 ? -2.329 -1.357 -14.436 1.00 77.69 200 LYS A N 1
ATOM 1592 C CA . LYS A 1 200 ? -3.727 -0.915 -14.333 1.00 77.69 200 LYS A CA 1
ATOM 1593 C C . LYS A 1 200 ? -3.861 0.604 -14.318 1.00 77.69 200 LYS A C 1
ATOM 1595 O O . LYS A 1 200 ? -4.777 1.146 -14.927 1.00 77.69 200 LYS A O 1
ATOM 1600 N N . ILE A 1 201 ? -2.959 1.293 -13.627 1.00 77.06 201 ILE A N 1
ATOM 1601 C CA . ILE A 1 201 ? -2.924 2.758 -13.582 1.00 77.06 201 ILE A CA 1
ATOM 1602 C C . ILE A 1 201 ? -2.667 3.319 -14.976 1.00 77.06 201 ILE A C 1
ATOM 1604 O O . ILE A 1 201 ? -3.423 4.169 -15.438 1.00 77.06 201 ILE A O 1
ATOM 1608 N N . ILE A 1 202 ? -1.636 2.820 -15.659 1.00 79.06 202 ILE A N 1
ATOM 1609 C CA . ILE A 1 202 ? -1.288 3.262 -17.009 1.00 79.06 202 ILE A CA 1
ATOM 1610 C C . ILE A 1 202 ? -2.444 2.975 -17.978 1.00 79.06 202 ILE A C 1
ATOM 1612 O O . ILE A 1 202 ? -2.819 3.848 -18.757 1.00 79.06 202 ILE A O 1
ATOM 1616 N N . LEU A 1 203 ? -3.071 1.802 -17.884 1.00 80.88 203 LEU A N 1
ATOM 1617 C CA . LEU A 1 203 ? -4.244 1.461 -18.685 1.00 80.88 203 LEU A CA 1
ATOM 1618 C C . LEU A 1 203 ? -5.401 2.437 -18.451 1.00 80.88 203 LEU A C 1
ATOM 1620 O O . LEU A 1 203 ? -5.950 2.985 -19.403 1.00 80.88 203 LEU A O 1
ATOM 1624 N N . ASN A 1 204 ? -5.734 2.703 -17.189 1.00 79.69 204 ASN A N 1
ATOM 1625 C CA . ASN A 1 204 ? -6.836 3.594 -16.832 1.00 79.69 204 ASN A CA 1
ATOM 1626 C C . ASN A 1 204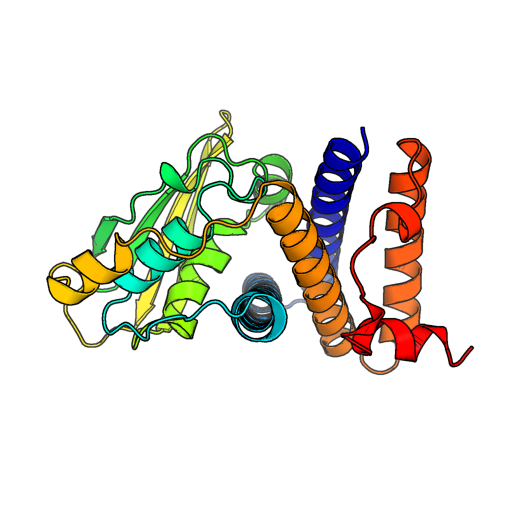 ? -6.579 5.052 -17.238 1.00 79.69 204 ASN A C 1
ATOM 1628 O O . ASN A 1 204 ? -7.521 5.770 -17.556 1.00 79.69 204 ASN A O 1
ATOM 1632 N N . MET A 1 205 ? -5.323 5.502 -17.207 1.00 80.31 205 MET A N 1
ATOM 1633 C CA . MET A 1 205 ? -4.967 6.896 -17.485 1.00 80.31 205 MET A CA 1
ATOM 1634 C C . MET A 1 205 ? -4.754 7.177 -18.971 1.00 80.31 205 MET A C 1
ATOM 1636 O O . MET A 1 205 ? -5.075 8.268 -19.435 1.00 80.31 205 MET A O 1
ATOM 1640 N N . TYR A 1 206 ? -4.215 6.210 -19.714 1.00 80.12 206 TYR A N 1
ATOM 1641 C CA . TYR A 1 206 ? -3.788 6.420 -21.098 1.00 80.12 206 TYR A CA 1
ATOM 1642 C C . TYR A 1 206 ? -4.590 5.616 -22.124 1.00 80.12 206 TYR A C 1
ATOM 1644 O O . TYR A 1 206 ? -4.426 5.859 -23.321 1.00 80.12 206 TYR A O 1
ATOM 1652 N N . GLY A 1 207 ? -5.458 4.694 -21.691 1.00 83.62 207 GLY A N 1
ATOM 1653 C CA . GLY A 1 207 ? -6.327 3.909 -22.566 1.00 83.62 207 GLY A CA 1
ATOM 1654 C C . GLY A 1 207 ? -5.538 3.227 -23.682 1.00 83.62 207 GLY A C 1
ATOM 1655 O O . GLY A 1 207 ? -4.623 2.450 -23.426 1.00 83.62 207 GLY A O 1
ATOM 1656 N N . GLU A 1 208 ? -5.843 3.573 -24.931 1.00 82.06 208 GLU A N 1
ATOM 1657 C CA . GLU A 1 208 ? -5.178 3.028 -26.124 1.00 82.06 208 GLU A CA 1
ATOM 1658 C C . GLU A 1 208 ? -3.659 3.289 -26.162 1.00 82.06 208 GLU A C 1
ATOM 1660 O O . GLU A 1 208 ? -2.912 2.501 -26.735 1.00 82.06 208 GLU A O 1
ATOM 1665 N N . LYS A 1 209 ? -3.167 4.352 -25.506 1.00 81.19 209 LYS A N 1
ATOM 1666 C CA . LYS A 1 209 ? -1.728 4.679 -25.436 1.00 81.19 209 LYS A CA 1
ATOM 1667 C C . LYS A 1 209 ? -0.986 3.963 -24.308 1.00 81.19 209 LYS A C 1
ATOM 1669 O O . LYS A 1 209 ? 0.222 4.147 -24.151 1.00 81.19 209 LYS A O 1
ATOM 1674 N N . ALA A 1 210 ? -1.682 3.153 -23.512 1.00 77.44 210 ALA A N 1
ATOM 1675 C CA . ALA A 1 210 ? -1.106 2.485 -22.352 1.00 77.44 210 ALA A CA 1
ATOM 1676 C C . ALA A 1 210 ? 0.131 1.645 -22.700 1.00 77.44 210 ALA A C 1
ATOM 1678 O O . ALA A 1 210 ? 1.099 1.650 -21.943 1.00 77.44 210 ALA A O 1
ATOM 1679 N N . GLY A 1 211 ? 0.145 0.988 -23.865 1.00 72.12 211 GLY A N 1
ATOM 1680 C CA . GLY A 1 211 ? 1.262 0.133 -24.279 1.00 72.12 211 GLY A CA 1
ATOM 1681 C C . GLY A 1 211 ? 2.561 0.896 -24.507 1.00 72.12 211 GLY A C 1
ATOM 1682 O O . GLY A 1 211 ? 3.621 0.477 -24.042 1.00 72.12 211 GLY A O 1
ATOM 1683 N N . GLU A 1 212 ? 2.484 2.057 -25.157 1.00 77.56 212 GLU A N 1
ATOM 1684 C CA . GLU A 1 212 ? 3.647 2.917 -25.401 1.00 77.56 212 GLU A CA 1
ATOM 1685 C C . GLU A 1 212 ? 4.224 3.455 -24.088 1.00 77.56 212 GLU A C 1
ATOM 1687 O O . GLU A 1 212 ? 5.439 3.423 -23.866 1.00 77.56 212 GLU A O 1
ATOM 1692 N N . VAL A 1 213 ? 3.343 3.903 -23.187 1.00 78.50 213 VAL A N 1
ATOM 1693 C CA . VAL A 1 213 ? 3.733 4.420 -21.871 1.00 78.50 213 VAL A CA 1
ATOM 1694 C C . VAL A 1 213 ? 4.346 3.310 -21.024 1.00 78.50 213 VAL A C 1
ATOM 1696 O O . VAL A 1 213 ? 5.428 3.497 -20.466 1.00 78.50 213 VAL A O 1
ATOM 1699 N N . PHE A 1 214 ? 3.719 2.133 -20.977 1.00 78.75 214 PHE A N 1
ATOM 1700 C CA . PHE A 1 214 ? 4.238 0.992 -20.228 1.00 78.75 214 PHE A CA 1
ATOM 1701 C C . PHE A 1 214 ? 5.615 0.563 -20.742 1.00 78.75 214 PHE A C 1
ATOM 1703 O O . PHE A 1 214 ? 6.534 0.370 -19.946 1.00 78.75 214 PHE A O 1
ATOM 1710 N N . LYS A 1 215 ? 5.808 0.503 -22.067 1.00 75.94 215 LYS A N 1
ATOM 1711 C CA . LYS A 1 215 ? 7.106 0.196 -22.687 1.00 75.94 215 LYS A CA 1
ATOM 1712 C C . LYS A 1 215 ? 8.183 1.212 -22.303 1.00 75.94 215 LYS A C 1
ATOM 1714 O O . LYS A 1 215 ? 9.295 0.823 -21.952 1.00 75.94 215 LYS A O 1
ATOM 1719 N N . SER A 1 216 ? 7.861 2.506 -22.327 1.00 80.56 216 SER A N 1
ATOM 1720 C CA . SER A 1 216 ? 8.780 3.570 -21.900 1.00 80.56 216 SER A CA 1
ATOM 1721 C C . SER A 1 216 ? 9.190 3.418 -20.428 1.00 80.56 216 SER A C 1
ATOM 1723 O O . SER A 1 216 ? 10.377 3.457 -20.088 1.00 80.56 216 SER A O 1
ATOM 1725 N N . VAL A 1 217 ? 8.218 3.151 -19.554 1.00 79.38 217 VAL A N 1
ATOM 1726 C CA . VAL A 1 217 ? 8.445 2.925 -18.122 1.00 79.38 217 VAL A CA 1
ATOM 1727 C C . VAL A 1 217 ? 9.294 1.676 -17.879 1.00 79.38 217 VAL A C 1
ATOM 1729 O O . VAL A 1 217 ? 10.269 1.733 -17.127 1.00 79.38 217 VAL A O 1
ATOM 1732 N N . TYR A 1 218 ? 8.985 0.572 -18.559 1.00 79.75 218 TYR A N 1
ATOM 1733 C CA . TYR A 1 218 ? 9.754 -0.668 -18.489 1.00 79.75 218 TYR A CA 1
ATOM 1734 C C . TYR A 1 218 ? 11.206 -0.469 -18.938 1.00 79.75 218 TYR A C 1
ATOM 1736 O O . TYR A 1 218 ? 12.127 -0.935 -18.264 1.00 79.75 218 TYR A O 1
ATOM 1744 N N . ASN A 1 219 ? 11.433 0.271 -20.027 1.00 78.75 219 ASN A N 1
ATOM 1745 C CA . ASN A 1 219 ? 12.778 0.601 -20.500 1.00 78.75 219 ASN A CA 1
ATOM 1746 C C . ASN A 1 219 ? 13.543 1.434 -19.465 1.00 78.75 219 ASN A C 1
ATOM 1748 O O . ASN A 1 219 ? 14.677 1.100 -19.126 1.00 78.75 219 ASN A O 1
ATOM 1752 N N . SER A 1 220 ? 12.904 2.456 -18.882 1.00 81.19 220 SER A N 1
ATOM 1753 C CA . SER A 1 220 ? 13.519 3.276 -17.829 1.00 81.19 220 SER A CA 1
ATOM 1754 C C . SER A 1 220 ? 13.915 2.444 -16.604 1.00 81.19 220 SER A C 1
ATOM 1756 O O . SER A 1 220 ? 15.023 2.579 -16.075 1.00 81.19 220 SER A O 1
ATOM 1758 N N . LEU A 1 221 ? 13.038 1.538 -16.162 1.00 80.81 221 LEU A N 1
ATOM 1759 C CA . LEU A 1 221 ? 13.334 0.612 -15.070 1.00 80.81 221 LEU A CA 1
ATOM 1760 C C . LEU A 1 221 ? 14.473 -0.346 -15.449 1.00 80.81 221 LEU A C 1
ATOM 1762 O O . LEU A 1 221 ? 15.370 -0.583 -14.635 1.00 80.81 221 LEU A O 1
ATOM 1766 N N . SER A 1 222 ? 14.477 -0.857 -16.682 1.00 78.44 222 SER A N 1
ATOM 1767 C CA . SER A 1 222 ? 15.502 -1.774 -17.194 1.00 78.44 222 SER A CA 1
ATOM 1768 C C . SER A 1 222 ? 16.879 -1.120 -17.212 1.00 78.44 222 SER A C 1
ATOM 1770 O O . SER A 1 222 ? 17.845 -1.711 -16.733 1.00 78.44 222 SER A O 1
ATOM 1772 N N . GLU A 1 223 ? 16.974 0.136 -17.647 1.00 83.62 223 GLU A N 1
ATOM 1773 C CA . GLU A 1 223 ? 18.215 0.913 -17.604 1.00 83.62 223 GLU A CA 1
ATOM 1774 C C . GLU A 1 223 ? 18.714 1.144 -16.170 1.00 83.62 223 GLU A C 1
ATOM 1776 O O . GLU A 1 223 ? 19.909 1.000 -15.891 1.00 83.62 223 GLU A O 1
ATOM 1781 N N . ARG A 1 224 ? 17.815 1.486 -15.231 1.00 82.88 224 ARG A N 1
ATOM 1782 C CA . ARG A 1 224 ? 18.164 1.636 -13.803 1.00 82.88 224 ARG A CA 1
ATOM 1783 C C . ARG A 1 224 ? 18.671 0.320 -13.213 1.00 82.88 224 ARG A C 1
ATOM 1785 O O . ARG A 1 224 ? 19.621 0.326 -12.428 1.00 82.88 224 ARG A O 1
ATOM 1792 N N . CYS A 1 225 ? 18.069 -0.798 -13.610 1.00 75.50 225 CYS A N 1
ATOM 1793 C CA . CYS A 1 225 ? 18.476 -2.133 -13.194 1.00 75.50 225 CYS A CA 1
ATOM 1794 C C . CYS A 1 225 ? 19.851 -2.525 -13.762 1.00 75.50 225 CYS A C 1
ATOM 1796 O O . CYS A 1 225 ? 20.726 -2.965 -13.009 1.00 75.50 225 CYS A O 1
ATOM 1798 N N . ALA A 1 226 ? 20.078 -2.271 -15.054 1.00 80.88 226 ALA A N 1
ATOM 1799 C CA . ALA A 1 226 ? 21.340 -2.536 -15.742 1.00 80.88 226 ALA A CA 1
ATOM 1800 C C . ALA A 1 226 ? 22.505 -1.753 -15.121 1.00 80.88 226 ALA A C 1
ATOM 1802 O O . ALA A 1 226 ? 23.560 -2.324 -14.844 1.00 80.88 226 ALA A O 1
ATOM 1803 N N . LYS A 1 227 ? 22.292 -0.473 -14.772 1.00 82.38 227 LYS A N 1
ATOM 1804 C CA . LYS A 1 227 ? 23.275 0.357 -14.042 1.00 82.38 227 LYS A CA 1
ATOM 1805 C C . LYS A 1 227 ? 23.682 -0.229 -12.684 1.00 82.38 227 LYS A C 1
ATOM 1807 O O . LYS A 1 227 ? 24.756 0.081 -12.179 1.00 82.38 227 LYS A O 1
ATOM 1812 N N . LYS A 1 228 ? 22.843 -1.082 -12.091 1.00 79.19 228 LYS A N 1
ATOM 1813 C CA . LYS A 1 228 ? 23.094 -1.789 -10.823 1.00 79.19 228 LYS A CA 1
ATOM 1814 C C . LYS A 1 228 ? 23.589 -3.232 -11.039 1.00 79.19 228 LYS A C 1
ATOM 1816 O O . LYS A 1 228 ? 23.630 -4.017 -10.088 1.00 79.19 228 LYS A O 1
ATOM 1821 N N . GLY A 1 229 ? 23.958 -3.592 -12.272 1.00 72.88 229 GLY A N 1
ATOM 1822 C CA . GLY A 1 229 ? 24.464 -4.915 -12.645 1.00 72.88 229 GLY A CA 1
ATOM 1823 C C . GLY A 1 229 ? 23.406 -6.022 -12.597 1.00 72.88 229 GLY A C 1
ATOM 1824 O O . GLY A 1 229 ? 23.740 -7.171 -12.297 1.00 72.88 229 GLY A O 1
ATOM 1825 N N . GLY A 1 230 ? 22.130 -5.679 -12.797 1.00 70.50 230 GLY A N 1
ATOM 1826 C CA . GLY A 1 230 ? 21.011 -6.618 -12.861 1.00 70.50 230 GLY A CA 1
ATOM 1827 C C . GLY A 1 230 ? 20.299 -6.592 -14.213 1.00 70.50 230 GLY A C 1
ATOM 1828 O O . GLY A 1 230 ? 20.485 -5.678 -15.007 1.00 70.50 230 GLY A O 1
ATOM 1829 N N . GLU A 1 231 ? 19.454 -7.591 -14.446 1.00 73.81 231 GLU A N 1
ATOM 1830 C CA . GLU A 1 231 ? 18.524 -7.648 -15.577 1.00 73.81 231 GLU A CA 1
ATOM 1831 C C . GLU A 1 231 ? 17.120 -7.831 -15.000 1.00 73.81 231 GLU A C 1
ATOM 1833 O O . GLU A 1 231 ? 16.924 -8.720 -14.167 1.00 73.81 231 GLU A O 1
ATOM 1838 N N . ILE A 1 232 ? 16.155 -6.999 -15.408 1.00 69.38 232 ILE A N 1
ATOM 1839 C CA . ILE A 1 232 ? 14.790 -7.043 -14.860 1.00 69.38 232 ILE A CA 1
ATOM 1840 C C . ILE A 1 232 ? 14.163 -8.425 -15.040 1.00 69.38 232 ILE A C 1
ATOM 1842 O O . ILE A 1 232 ? 13.618 -8.960 -14.080 1.00 69.38 232 ILE A O 1
ATOM 1846 N N . GLU A 1 233 ? 14.325 -9.038 -16.211 1.00 68.06 233 GLU A N 1
ATOM 1847 C CA . GLU A 1 233 ? 13.780 -10.363 -16.531 1.00 68.06 233 GLU A CA 1
ATOM 1848 C C . GLU A 1 233 ? 14.298 -11.455 -15.584 1.00 68.06 233 GLU A C 1
ATOM 1850 O O . GLU A 1 233 ? 13.534 -12.294 -15.121 1.00 68.06 233 GLU A O 1
ATOM 1855 N N . LYS A 1 234 ? 15.583 -11.401 -15.208 1.00 61.94 234 LYS A N 1
ATOM 1856 C CA . LYS A 1 234 ? 16.189 -12.341 -14.247 1.00 61.94 234 LYS A CA 1
ATOM 1857 C C . LYS A 1 234 ? 15.801 -12.052 -12.793 1.00 61.94 234 LYS A C 1
ATOM 1859 O O . LYS A 1 234 ? 15.988 -12.902 -11.923 1.00 61.94 234 LYS A O 1
ATOM 1864 N N . ILE A 1 235 ? 15.334 -10.838 -12.496 1.00 57.09 235 ILE A N 1
ATOM 1865 C CA . ILE A 1 235 ? 14.903 -10.420 -11.154 1.00 57.09 235 ILE A CA 1
ATOM 1866 C C . ILE A 1 235 ? 13.422 -10.740 -10.942 1.00 57.09 235 ILE A C 1
ATOM 1868 O O . ILE A 1 235 ? 13.051 -11.190 -9.856 1.00 57.09 235 ILE A O 1
ATOM 1872 N N . LEU A 1 236 ? 12.601 -10.574 -11.980 1.00 63.19 236 LEU A N 1
ATOM 1873 C CA . LEU A 1 236 ? 11.199 -10.975 -12.040 1.00 63.19 236 LEU A CA 1
ATOM 1874 C C . LEU A 1 236 ? 11.088 -12.492 -12.269 1.00 63.19 236 LEU A C 1
ATOM 1876 O O . LEU A 1 236 ? 10.489 -12.956 -13.226 1.00 63.19 236 LEU A O 1
ATOM 1880 N N . ASN A 1 237 ? 11.650 -13.289 -11.358 1.00 52.97 237 ASN A N 1
ATOM 1881 C CA . ASN A 1 237 ? 11.563 -14.757 -11.388 1.00 52.97 237 ASN A CA 1
ATOM 1882 C C . ASN A 1 237 ? 10.159 -15.297 -11.015 1.00 52.97 237 ASN A C 1
ATOM 1884 O O . ASN A 1 237 ? 9.984 -16.500 -10.830 1.00 52.97 237 ASN A O 1
ATOM 1888 N N . TYR A 1 238 ? 9.161 -14.421 -10.860 1.00 45.44 238 TYR A N 1
ATOM 1889 C CA . TYR A 1 238 ? 7.778 -14.811 -10.600 1.00 45.44 238 TYR A CA 1
ATOM 1890 C C . TYR A 1 238 ? 7.098 -15.191 -11.918 1.00 45.44 238 TYR A C 1
ATOM 1892 O O . TYR A 1 238 ? 7.364 -14.552 -12.938 1.00 45.44 238 TYR A O 1
ATOM 1900 N N . PRO A 1 239 ? 6.172 -16.165 -11.941 1.00 43.59 239 PRO A N 1
ATOM 1901 C CA . PRO A 1 239 ? 5.352 -16.392 -13.113 1.00 43.59 239 PRO A CA 1
ATOM 1902 C C . PRO A 1 239 ? 4.366 -15.226 -13.260 1.00 43.59 239 PRO A C 1
ATOM 1904 O O . PRO A 1 239 ? 3.183 -15.355 -12.952 1.00 43.59 239 PRO A O 1
ATOM 1907 N N . ILE A 1 240 ? 4.827 -14.120 -13.849 1.00 43.66 240 ILE A N 1
ATOM 1908 C CA . ILE A 1 240 ? 3.964 -13.232 -14.639 1.00 43.66 240 ILE A CA 1
ATOM 1909 C C . ILE A 1 240 ? 3.183 -14.092 -15.654 1.00 43.66 240 ILE A C 1
ATOM 1911 O O . ILE A 1 240 ? 2.037 -13.807 -15.949 1.00 43.66 240 ILE A O 1
ATOM 1915 N N . ASN A 1 241 ? 3.702 -15.263 -16.044 1.00 36.00 241 ASN A N 1
ATOM 1916 C CA . ASN A 1 241 ? 2.988 -16.302 -16.798 1.00 36.00 241 ASN A CA 1
ATOM 1917 C C . ASN A 1 241 ? 1.618 -16.738 -16.224 1.00 36.00 241 ASN A C 1
ATOM 1919 O O . ASN A 1 241 ? 0.807 -17.265 -16.981 1.00 36.00 241 ASN A O 1
ATOM 1923 N N . LYS A 1 242 ? 1.331 -16.571 -14.919 1.00 37.16 242 LYS A N 1
ATOM 1924 C CA . LYS A 1 242 ? -0.009 -16.865 -14.357 1.00 37.16 242 LYS A CA 1
ATOM 1925 C C . LYS A 1 242 ? -0.951 -15.658 -14.367 1.00 37.16 242 LYS A C 1
ATOM 1927 O O . LYS A 1 242 ? -2.160 -15.843 -14.280 1.00 37.16 242 LYS A O 1
ATOM 1932 N N . TRP A 1 243 ? -0.415 -14.452 -14.529 1.00 45.81 243 TRP A N 1
ATOM 1933 C CA . TRP A 1 243 ? -1.171 -13.239 -14.808 1.00 45.81 243 TRP A CA 1
ATOM 1934 C C . TRP A 1 243 ? -0.840 -12.790 -16.227 1.00 45.81 243 TRP A C 1
ATOM 1936 O O . TRP A 1 243 ? 0.057 -11.985 -16.449 1.00 45.81 243 TRP A O 1
ATOM 1946 N N . LYS A 1 244 ? -1.622 -13.283 -17.194 1.00 42.88 244 LYS A N 1
ATOM 1947 C CA . LYS A 1 244 ? -1.586 -12.888 -18.617 1.00 42.88 244 LYS A CA 1
ATOM 1948 C C . LYS A 1 244 ? -1.763 -11.378 -18.879 1.00 42.88 244 LYS A C 1
ATOM 1950 O O . LYS A 1 244 ? -1.916 -10.989 -20.028 1.00 42.88 244 LYS A O 1
ATOM 1955 N N . VAL A 1 245 ? -1.787 -10.540 -17.849 1.00 43.41 245 VAL A N 1
ATOM 1956 C CA . VAL A 1 245 ? -2.033 -9.103 -17.954 1.00 43.41 245 VAL A CA 1
ATOM 1957 C C . VAL A 1 245 ? -0.790 -8.439 -18.564 1.00 43.41 245 VAL A C 1
ATOM 1959 O O . VAL A 1 245 ? -0.876 -7.927 -19.672 1.00 43.41 245 VAL A O 1
ATOM 1962 N N . GLY A 1 246 ? 0.407 -8.710 -18.026 1.00 39.81 246 GLY A N 1
ATOM 1963 C CA . GLY A 1 246 ? 1.650 -8.145 -18.563 1.00 39.81 246 GLY A CA 1
ATOM 1964 C C . GLY A 1 246 ? 2.218 -8.795 -19.835 1.00 39.81 246 GLY A C 1
ATOM 1965 O O . GLY A 1 246 ? 3.161 -8.253 -20.389 1.00 39.81 246 GLY A O 1
ATOM 1966 N N . GLN A 1 247 ? 1.719 -9.947 -20.307 1.00 38.09 247 GLN A N 1
ATOM 1967 C CA . GLN A 1 247 ? 2.239 -10.606 -21.528 1.00 38.09 247 GLN A CA 1
ATOM 1968 C C . GLN A 1 247 ? 1.435 -10.301 -22.791 1.00 38.09 247 GLN A C 1
ATOM 1970 O O . GLN A 1 247 ? 2.009 -10.311 -23.879 1.00 38.09 247 GLN A O 1
ATOM 1975 N N . ALA A 1 248 ? 0.139 -10.002 -22.662 1.00 38.19 248 ALA A N 1
ATOM 1976 C CA . ALA A 1 248 ? -0.714 -9.737 -23.817 1.00 38.19 248 ALA A CA 1
ATOM 1977 C C . ALA A 1 248 ? -0.228 -8.517 -24.623 1.00 38.19 248 ALA A C 1
ATOM 1979 O O . ALA A 1 248 ? -0.285 -8.529 -25.845 1.00 38.19 248 ALA A O 1
ATOM 1980 N N . MET A 1 249 ? 0.358 -7.515 -23.958 1.00 37.38 249 MET A N 1
ATOM 1981 C CA . MET A 1 249 ? 0.853 -6.296 -24.613 1.00 37.38 249 MET A CA 1
ATOM 1982 C C . MET A 1 249 ? 2.240 -6.425 -25.268 1.00 37.38 249 MET A C 1
ATOM 1984 O O . MET A 1 249 ? 2.630 -5.542 -26.024 1.00 37.38 249 MET A O 1
ATOM 1988 N N . PHE A 1 250 ? 2.996 -7.495 -24.989 1.00 36.00 250 PHE A N 1
ATOM 1989 C CA . PHE A 1 250 ? 4.318 -7.739 -25.596 1.00 36.00 250 PHE A CA 1
ATOM 1990 C C . PHE A 1 250 ? 4.299 -8.847 -26.658 1.00 36.00 250 PHE A C 1
ATOM 1992 O O . PHE A 1 250 ? 5.298 -9.035 -27.346 1.00 36.00 250 PHE A O 1
ATOM 1999 N N . GLN A 1 251 ? 3.200 -9.599 -26.780 1.00 35.16 251 GLN A N 1
ATOM 2000 C CA . GLN A 1 251 ? 3.047 -10.662 -27.782 1.00 35.16 251 GLN A CA 1
ATOM 2001 C C . GLN A 1 251 ? 2.315 -10.206 -29.056 1.00 35.16 251 GLN A C 1
ATOM 2003 O O . GLN A 1 251 ? 2.266 -10.969 -30.017 1.00 35.16 251 GLN A O 1
ATOM 2008 N N . GLU A 1 252 ? 1.799 -8.973 -29.093 1.00 30.59 252 GLU A N 1
ATOM 2009 C CA . GLU A 1 252 ? 1.149 -8.370 -30.270 1.00 30.59 252 GLU A CA 1
ATOM 2010 C C . GLU A 1 252 ? 1.984 -7.237 -30.904 1.00 30.59 252 GLU A C 1
ATOM 2012 O O . GLU A 1 252 ? 1.454 -6.191 -31.279 1.00 30.59 252 GLU A O 1
ATOM 2017 N N . SER A 1 253 ? 3.302 -7.429 -31.035 1.00 32.41 253 SER A N 1
ATOM 2018 C CA . SER A 1 253 ? 4.177 -6.541 -31.825 1.00 32.41 253 SER A CA 1
ATOM 2019 C C . SER A 1 253 ? 5.085 -7.313 -32.765 1.00 32.41 253 SER A C 1
ATOM 2021 O O . SER A 1 253 ? 5.808 -8.191 -32.240 1.00 32.41 253 SER A O 1
#

pLDDT: mean 78.26, std 14.22, range [30.59, 96.19]

Radius of gyration: 18.08 Å; chains: 1; bounding box: 46×39×54 Å

Sequence (253 aa):
MLQMRKESLLKDVIDVCCRLLNEEAMKLNVNRDILHKGCFYEIAKAEMEMLTKVLSVDIPAFKHPIAAIKYYRNLMIKANVYASMGEVKPQVISKNEIEIRTWKCSYHKICAQFEKPICIRGYALGYAIDLFSSGKFIGISELEFSPEGNCRLVNTVEYEGDLENIPEDEITIALQNGHVLTKEEKIDLSLGVWFVGLEKIILNMYGEKAGEVFKSVYNSLSERCAKKGGEIEKILNYPINKWKVGQAMFQES

Foldseek 3Di:
DLLVLLVVLLLLLLLLLLVVLVVVCVVVVHDSQVLVLLLLLLLLVLLVCCVCVVVVFDAAAAAALQLLLLLLLLQCDLAPQCDQSVVWHWDDDDQFKTKTKGAQRPCLCSQVVDPDGHDSSLSNSLVSCVPRHPKHWPGWPDWDADPNGMIMIMTGIHHPDGNVDGDPVSVVNSPPNTDDDDNLSSSLSSVSSSLSSSLVSLCVSPPVCSLVVNVVSVVVSQVVSVVVVHGVVVSNPDCVVVVCSVVVSVVPD

Secondary structure (DSSP, 8-st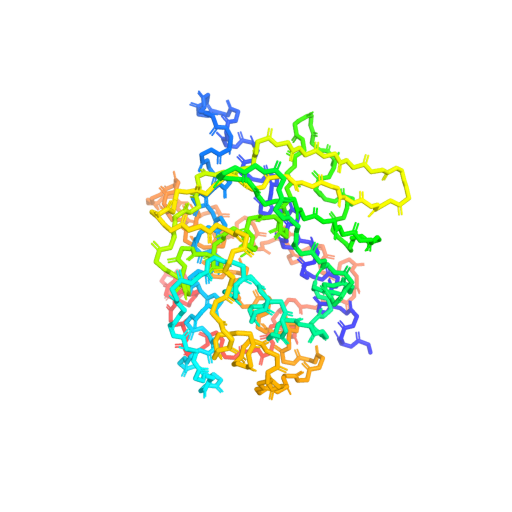ate):
-HHHHHHHHHHHHHHHHHHHHHHHHHHTT--HHHHHHHHHHHHHHHHHHIIIIIS----PPPSSH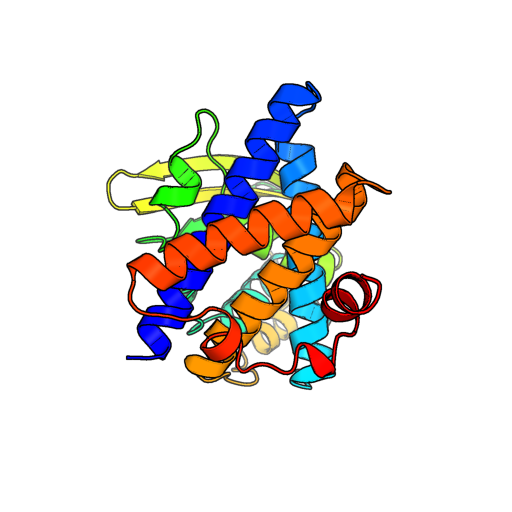HHHHHHHHHHHTT-GGGTTGGG--EEEEETTEEEEEESS-TTHHHHSSSSS---HHHHHHHHHHHHHSS-EEEEEEEEEE-TTS-EEEEEEEE-SS-SS---HHHHHHHHS------HHHHHHHHHHHHHHHHHHHHHHHHGGGHHHHHHHHHHHHHHHHHHTT--HHHH--S-GGG-THHHHTTS--